Protein AF-A0A520AQL0-F1 (afdb_monomer_lite)

Secondary structure (DSSP, 8-state):
---EEEEEES-GGG----EETTEE--EEEETTEEEEEEPPPSS--GGGG--EEEEEETTEEEEEE---GGG--GGGSSS---HHHHHHHHHHHHHHHHHHHHTTHHHHHHHHT--EEEEE---SS-GGG----S-EEEEEEE-TT-TT-EEEEEEEPTTS-EEEEEEEETTS-PPPEEEETT-EEEEE-TTS-EEEEEEE-TTS-EEEEETTSPPEEEEESSTTGGGG-EEEE-TTS--EEEEEEEETTTTEEEEE-SS-EEEEEB-TTT--B-S--SPPPPPPP------

Sequence (291 aa):
MRSLELGFAGSVATIRRVILEGGDLPFRYEGARIVVALPPVPADAITAGEVATHIVEPGMVLRFEHADPARRAGDYAGGRFPAVERAAADVLEFAQREAVRELGLGEHVARAGLGTIQIMGFDTNAPHDHRDSPPHIHMHLRWPGNTGTQIGHYYIGPDGLLTHNVVGVKGLDAPQRRFERGQAFTTIGADGQGVYTHRITAEGWLDLGRSDGPPCHIRPAGAGGFASGAIVACPGQAPRRITVDDDLAHGVLTVDTDAIRETFHYDPDTGRLTSPSDVPRPGPSVFTGDG

pLDDT: mean 91.36, std 10.11, range [47.09, 98.81]

Structure (mmCIF, N/CA/C/O backbone):
data_AF-A0A520AQL0-F1
#
_entry.id   AF-A0A520AQL0-F1
#
loop_
_atom_site.group_PDB
_atom_site.id
_atom_site.type_symbol
_atom_site.label_atom_id
_atom_site.label_alt_id
_atom_site.label_comp_id
_atom_site.label_asym_id
_atom_site.label_entity_id
_atom_site.label_seq_id
_atom_site.pdbx_PDB_ins_code
_atom_site.Cartn_x
_atom_site.Cartn_y
_atom_site.Cartn_z
_atom_site.occupancy
_atom_site.B_iso_or_equiv
_atom_site.auth_seq_id
_atom_site.auth_comp_id
_atom_site.auth_asym_id
_atom_site.auth_atom_id
_atom_site.pdbx_PDB_model_num
ATOM 1 N N . MET A 1 1 ? -1.668 -1.800 -40.658 1.00 57.28 1 MET A N 1
ATOM 2 C CA . MET A 1 1 ? -1.388 -1.515 -39.232 1.00 57.28 1 MET A CA 1
ATOM 3 C C . MET A 1 1 ? 0.081 -1.120 -39.142 1.00 57.28 1 MET A C 1
ATOM 5 O O . MET A 1 1 ? 0.874 -1.784 -39.795 1.00 57.28 1 MET A O 1
ATOM 9 N N . ARG A 1 2 ? 0.444 -0.012 -38.482 1.00 65.75 2 ARG A N 1
ATOM 10 C CA . ARG A 1 2 ? 1.855 0.401 -38.343 1.00 65.75 2 ARG A CA 1
ATOM 11 C C . ARG A 1 2 ? 2.435 -0.291 -37.107 1.00 65.75 2 ARG A C 1
ATOM 13 O O . ARG A 1 2 ? 1.838 -0.165 -36.047 1.00 65.75 2 ARG A O 1
ATOM 20 N N . SER A 1 3 ? 3.544 -1.009 -37.244 1.00 69.12 3 SER A N 1
ATOM 21 C CA . SER A 1 3 ? 4.344 -1.513 -36.122 1.00 69.12 3 SER A CA 1
ATOM 22 C C . SER A 1 3 ? 5.653 -0.733 -36.079 1.00 69.12 3 SER A C 1
ATOM 24 O O . SER A 1 3 ? 6.265 -0.505 -37.124 1.00 69.12 3 SER A O 1
ATOM 26 N N . LEU A 1 4 ? 6.060 -0.296 -34.890 1.00 84.00 4 LEU A N 1
ATOM 27 C CA . LEU A 1 4 ? 7.360 0.329 -34.675 1.00 84.00 4 LEU A CA 1
ATOM 28 C C . LEU A 1 4 ? 8.328 -0.762 -34.216 1.00 84.00 4 LEU A C 1
ATOM 30 O O . LEU A 1 4 ? 8.065 -1.426 -33.218 1.00 84.00 4 LEU A O 1
ATOM 34 N N . GLU A 1 5 ? 9.431 -0.957 -34.932 1.00 90.00 5 GLU A N 1
ATOM 35 C CA . GLU A 1 5 ? 10.522 -1.806 -34.452 1.00 90.00 5 GLU A CA 1
ATOM 36 C C . GLU A 1 5 ? 11.573 -0.932 -33.772 1.00 90.00 5 GLU A C 1
ATOM 38 O O . GLU A 1 5 ? 12.104 -0.002 -34.383 1.00 90.00 5 GLU A O 1
ATOM 43 N N . LEU A 1 6 ? 11.872 -1.228 -32.507 1.00 89.19 6 LEU A N 1
ATOM 44 C CA . LEU A 1 6 ? 12.940 -0.564 -31.767 1.00 89.19 6 LEU A CA 1
ATOM 45 C C . LEU A 1 6 ? 14.101 -1.522 -31.539 1.00 89.19 6 LEU A C 1
ATOM 47 O O . LEU A 1 6 ? 13.918 -2.634 -31.045 1.00 89.19 6 LEU A O 1
ATOM 51 N N . GLY A 1 7 ? 15.302 -1.065 -31.891 1.00 90.38 7 GLY A N 1
ATOM 52 C CA . GLY A 1 7 ? 16.549 -1.770 -31.630 1.00 90.38 7 GLY A CA 1
ATOM 53 C C . GLY A 1 7 ? 17.213 -1.258 -30.356 1.00 90.38 7 GLY A C 1
ATOM 54 O O . GLY A 1 7 ? 17.527 -0.073 -30.264 1.00 90.38 7 GLY A O 1
ATOM 55 N N . PHE A 1 8 ? 17.496 -2.151 -29.412 1.00 88.62 8 PHE A N 1
ATOM 56 C CA . PHE A 1 8 ? 18.211 -1.840 -28.174 1.00 88.62 8 PHE A CA 1
ATOM 57 C C . PHE A 1 8 ? 19.565 -2.552 -28.173 1.00 88.62 8 PHE A C 1
ATOM 59 O O . PHE A 1 8 ? 19.646 -3.752 -28.436 1.00 88.62 8 PHE A O 1
ATOM 66 N N . ALA A 1 9 ? 20.636 -1.811 -27.896 1.00 86.12 9 ALA A N 1
ATOM 67 C CA . ALA A 1 9 ? 21.988 -2.347 -27.743 1.00 86.12 9 ALA A CA 1
ATOM 68 C C . ALA A 1 9 ? 22.336 -2.518 -26.255 1.00 86.12 9 ALA A C 1
ATOM 70 O O . ALA A 1 9 ? 21.819 -1.783 -25.417 1.00 86.12 9 ALA A O 1
ATOM 71 N N . GLY A 1 10 ? 23.227 -3.456 -25.926 1.00 78.38 10 GLY A N 1
ATOM 72 C CA . GLY A 1 10 ? 23.696 -3.668 -24.551 1.00 78.38 10 GLY A CA 1
ATOM 73 C C . GLY A 1 10 ? 24.006 -5.131 -24.250 1.00 78.38 10 GLY A C 1
ATOM 74 O O . GLY A 1 10 ? 24.338 -5.897 -25.156 1.00 78.38 10 GLY A O 1
ATOM 75 N N . SER A 1 11 ? 23.865 -5.530 -22.983 1.00 77.88 11 SER A N 1
ATOM 76 C CA . SER A 1 11 ? 24.011 -6.920 -22.519 1.00 77.88 11 SER A CA 1
ATOM 77 C C . SER A 1 11 ? 22.825 -7.784 -22.958 1.00 77.88 11 SER A C 1
ATOM 79 O O . SER A 1 11 ? 22.100 -8.344 -22.148 1.00 77.88 11 SER A O 1
ATOM 81 N N . VAL A 1 12 ? 22.594 -7.892 -24.265 1.00 77.50 12 VAL A N 1
ATOM 82 C CA . VAL A 1 12 ? 21.420 -8.571 -24.835 1.00 77.50 12 VAL A CA 1
ATOM 83 C C . VAL A 1 12 ? 21.292 -10.025 -24.373 1.00 77.50 12 VAL A C 1
ATOM 85 O O . VAL A 1 12 ? 20.183 -10.506 -24.165 1.00 77.50 12 VAL A O 1
ATOM 88 N N . ALA A 1 13 ? 22.418 -10.694 -24.109 1.00 75.56 13 ALA A N 1
ATOM 89 C CA . ALA A 1 13 ? 22.460 -12.063 -23.596 1.00 75.56 13 ALA A CA 1
ATOM 90 C C . ALA A 1 13 ? 21.847 -12.229 -22.190 1.00 75.56 13 ALA A C 1
ATOM 92 O O . ALA A 1 13 ? 21.567 -13.354 -21.790 1.00 75.56 13 ALA A O 1
ATOM 93 N N . THR A 1 14 ? 21.636 -11.140 -21.442 1.00 82.81 14 THR A N 1
ATOM 94 C CA . THR A 1 14 ? 21.028 -11.167 -20.101 1.00 82.81 14 THR A CA 1
ATOM 95 C C . THR A 1 14 ? 19.562 -10.729 -20.101 1.00 82.81 14 THR A C 1
ATOM 97 O O . THR A 1 14 ? 18.940 -10.697 -19.042 1.00 82.81 14 THR A O 1
ATOM 100 N N . ILE A 1 15 ? 18.994 -10.372 -21.259 1.00 86.94 15 ILE A N 1
ATOM 101 C CA . ILE A 1 15 ? 17.585 -9.982 -21.364 1.00 86.94 15 ILE A CA 1
ATOM 102 C C . ILE A 1 15 ? 16.713 -11.233 -21.407 1.00 86.94 15 ILE A C 1
ATOM 104 O O . ILE A 1 15 ? 16.768 -12.000 -22.366 1.00 86.94 15 ILE A O 1
ATOM 108 N N . ARG A 1 16 ? 15.891 -11.415 -20.369 1.00 88.25 16 ARG A N 1
ATOM 109 C CA . ARG A 1 16 ? 14.934 -12.525 -20.262 1.00 88.25 16 ARG A CA 1
ATOM 110 C C . ARG A 1 16 ? 13.571 -12.186 -20.869 1.00 88.25 16 ARG A C 1
ATOM 112 O O . ARG A 1 16 ? 12.950 -13.051 -21.477 1.00 88.25 16 ARG A O 1
ATOM 119 N N . ARG A 1 17 ? 13.098 -10.952 -20.671 1.00 90.44 17 ARG A N 1
ATOM 120 C CA . ARG A 1 17 ? 11.757 -10.481 -21.050 1.00 90.44 17 ARG A CA 1
ATOM 121 C C . ARG A 1 17 ? 11.802 -9.011 -21.447 1.00 90.44 17 ARG A C 1
ATOM 123 O O . ARG A 1 17 ? 12.663 -8.268 -20.978 1.00 90.44 17 ARG A O 1
ATOM 130 N N . VAL A 1 18 ? 10.851 -8.609 -22.283 1.00 90.00 18 VAL A N 1
ATOM 131 C CA . VAL A 1 18 ? 10.539 -7.209 -22.574 1.00 90.00 18 VAL A CA 1
ATOM 132 C C . VAL A 1 18 ? 9.067 -7.028 -22.256 1.00 90.00 18 VAL A C 1
ATOM 134 O O . VAL A 1 18 ? 8.237 -7.769 -22.773 1.00 90.00 18 VAL A O 1
ATOM 137 N N . ILE A 1 19 ? 8.760 -6.073 -21.387 1.00 88.19 19 ILE A N 1
ATOM 138 C CA . ILE A 1 19 ? 7.414 -5.863 -20.860 1.00 88.19 19 ILE A CA 1
ATOM 139 C C . ILE A 1 19 ? 6.987 -4.444 -21.205 1.00 88.19 19 ILE A C 1
ATOM 141 O O . ILE A 1 19 ? 7.783 -3.507 -21.120 1.00 88.19 19 ILE A O 1
ATOM 145 N N . LEU A 1 20 ? 5.733 -4.305 -21.613 1.00 85.75 20 LEU A N 1
ATOM 146 C CA . LEU A 1 20 ? 5.072 -3.027 -21.810 1.00 85.75 20 LEU A CA 1
ATOM 147 C C . LEU A 1 20 ? 3.778 -3.038 -21.005 1.00 85.75 20 LEU A C 1
ATOM 149 O O . LEU A 1 20 ? 2.924 -3.901 -21.212 1.00 85.75 20 LEU A O 1
ATOM 153 N N . GLU A 1 21 ? 3.662 -2.085 -20.083 1.00 79.88 21 GLU A N 1
ATOM 154 C CA . GLU A 1 21 ? 2.614 -2.069 -19.060 1.00 79.88 21 GLU A CA 1
ATOM 155 C C . GLU A 1 21 ? 2.631 -3.386 -18.262 1.00 79.88 21 GLU A C 1
ATOM 157 O O . GLU A 1 21 ? 3.589 -3.645 -17.543 1.00 79.88 21 GLU A O 1
ATOM 162 N N . GLY A 1 22 ? 1.631 -4.254 -18.432 1.00 76.81 22 GLY A N 1
ATOM 163 C CA . GLY A 1 22 ? 1.579 -5.581 -17.805 1.00 76.81 22 GLY A CA 1
ATOM 164 C C . GLY A 1 22 ? 1.785 -6.755 -18.768 1.00 76.81 22 GLY A C 1
ATOM 165 O O . GLY A 1 22 ? 1.509 -7.894 -18.392 1.00 76.81 22 GLY A O 1
ATOM 166 N N . GLY A 1 23 ? 2.178 -6.501 -20.022 1.00 83.06 23 GLY A N 1
ATOM 167 C CA . GLY A 1 23 ? 2.207 -7.506 -21.089 1.00 83.06 23 GLY A CA 1
ATOM 168 C C . GLY A 1 23 ? 3.601 -7.802 -21.636 1.00 83.06 23 GLY A C 1
ATOM 169 O O . GLY A 1 23 ? 4.387 -6.891 -21.892 1.00 83.06 23 GLY A O 1
ATOM 170 N N . ASP A 1 24 ? 3.880 -9.083 -21.882 1.00 89.69 24 ASP A N 1
ATOM 171 C CA . ASP A 1 24 ? 5.079 -9.510 -22.602 1.00 89.69 24 ASP A CA 1
ATOM 172 C C . ASP A 1 24 ? 5.036 -9.065 -24.065 1.00 89.69 24 ASP A C 1
ATOM 174 O O . ASP A 1 24 ? 4.052 -9.277 -24.781 1.00 89.69 24 ASP A O 1
ATOM 178 N N . LEU A 1 25 ? 6.152 -8.508 -24.527 1.00 89.88 25 LEU A N 1
ATOM 179 C CA . LEU A 1 25 ? 6.383 -8.208 -25.928 1.00 89.88 25 LEU A CA 1
ATOM 180 C C . LEU A 1 25 ? 7.342 -9.223 -26.549 1.00 89.88 25 LEU A C 1
ATOM 182 O O . LEU A 1 25 ? 8.400 -9.512 -25.979 1.00 89.88 25 LEU A O 1
ATOM 186 N N . PRO A 1 26 ? 7.034 -9.728 -27.756 1.00 89.88 26 PRO A N 1
ATOM 187 C CA . PRO A 1 26 ? 7.988 -10.533 -28.491 1.00 89.88 26 PRO A CA 1
ATOM 188 C C . PRO A 1 26 ? 9.188 -9.671 -28.896 1.00 89.88 26 PRO A C 1
ATOM 190 O O . PRO A 1 26 ? 9.050 -8.536 -29.362 1.00 89.88 26 PRO A O 1
ATOM 193 N N . PHE A 1 27 ? 10.376 -10.248 -28.772 1.00 92.12 27 PHE A N 1
ATOM 194 C CA . PHE A 1 27 ? 11.614 -9.645 -29.241 1.00 92.12 27 PHE A CA 1
ATOM 195 C C . PHE A 1 27 ? 12.507 -10.698 -29.891 1.00 92.12 27 PHE A C 1
ATOM 197 O O . PHE A 1 27 ? 12.362 -11.901 -29.669 1.00 92.12 27 PHE A O 1
ATOM 204 N N . ARG A 1 28 ? 13.428 -10.236 -30.734 1.00 91.56 28 ARG A N 1
ATOM 205 C CA . ARG A 1 28 ? 14.371 -11.081 -31.473 1.00 91.56 28 ARG A CA 1
ATOM 206 C C . ARG A 1 28 ? 15.782 -10.531 -31.359 1.00 91.56 28 ARG A C 1
ATOM 208 O O . ARG A 1 28 ? 15.966 -9.325 -31.231 1.00 91.56 28 ARG A O 1
ATOM 215 N N . TYR A 1 29 ? 16.773 -11.407 -31.441 1.00 90.94 29 TYR A N 1
ATOM 216 C CA . TYR A 1 29 ? 18.175 -11.005 -31.437 1.00 90.94 29 TYR A CA 1
ATOM 217 C C . TYR A 1 29 ? 18.658 -10.693 -32.857 1.00 90.94 29 TYR A C 1
ATOM 219 O O . TYR A 1 29 ? 18.448 -11.477 -33.780 1.00 90.94 29 TYR A O 1
ATOM 227 N N . GLU A 1 30 ? 19.348 -9.566 -33.017 1.00 90.69 30 GLU A N 1
ATOM 228 C CA . GLU A 1 30 ? 20.094 -9.193 -34.221 1.00 90.69 30 GLU A CA 1
ATOM 229 C C . GLU A 1 30 ? 21.533 -8.842 -33.832 1.00 90.69 30 GLU A C 1
ATOM 231 O O . GLU A 1 30 ? 21.848 -7.710 -33.452 1.00 90.69 30 GLU A O 1
ATOM 236 N N . GLY A 1 31 ? 22.428 -9.831 -33.887 1.00 87.00 31 GLY A N 1
ATOM 237 C CA . GLY A 1 31 ? 23.807 -9.663 -33.428 1.00 87.00 31 GLY A CA 1
ATOM 238 C C . GLY A 1 31 ? 23.859 -9.257 -31.950 1.00 87.00 31 GLY A C 1
ATOM 239 O O . GLY A 1 31 ? 23.411 -10.003 -31.086 1.00 87.00 31 GLY A O 1
ATOM 240 N N . ALA A 1 32 ? 24.394 -8.066 -31.663 1.00 87.88 32 ALA A N 1
ATOM 241 C CA . ALA A 1 32 ? 24.506 -7.507 -30.309 1.00 87.88 32 ALA A CA 1
ATOM 242 C C . ALA A 1 32 ? 23.310 -6.618 -29.900 1.00 87.88 32 ALA A C 1
ATOM 244 O O . ALA A 1 32 ? 23.433 -5.783 -29.000 1.00 87.88 32 ALA A O 1
ATOM 245 N N . ARG A 1 33 ? 22.172 -6.739 -30.594 1.00 91.69 33 ARG A N 1
ATOM 246 C CA . ARG A 1 33 ? 20.953 -5.961 -30.338 1.00 91.69 33 ARG A CA 1
ATOM 247 C C . ARG A 1 33 ? 19.754 -6.876 -30.125 1.00 91.69 33 ARG A C 1
ATOM 249 O O . ARG A 1 33 ? 19.697 -7.964 -30.693 1.00 91.69 33 ARG A O 1
ATOM 256 N N . ILE A 1 34 ? 18.790 -6.409 -29.339 1.00 93.00 34 ILE A N 1
ATOM 257 C CA . ILE A 1 34 ? 17.421 -6.927 -29.387 1.00 93.00 34 ILE A CA 1
ATOM 258 C C . ILE A 1 34 ? 16.576 -5.992 -30.242 1.00 93.00 34 ILE A C 1
ATOM 260 O O . ILE A 1 34 ? 16.741 -4.774 -30.183 1.00 93.00 34 ILE A O 1
ATOM 264 N N . VAL A 1 35 ? 15.676 -6.562 -31.029 1.00 93.06 35 VAL A N 1
ATOM 265 C CA . VAL A 1 35 ? 14.653 -5.834 -31.774 1.00 93.06 35 VAL A CA 1
ATOM 266 C C . VAL A 1 35 ? 13.302 -6.200 -31.188 1.00 93.06 35 VAL A C 1
ATOM 268 O O . VAL A 1 35 ? 12.952 -7.380 -31.127 1.00 93.06 35 VAL A O 1
ATOM 271 N N . VAL A 1 36 ? 12.565 -5.188 -30.746 1.00 92.62 36 VAL A N 1
ATOM 272 C CA . VAL A 1 36 ? 11.241 -5.322 -30.134 1.00 92.62 36 VAL A CA 1
ATOM 273 C C . VAL A 1 36 ? 10.212 -4.750 -31.094 1.00 92.62 36 VAL A C 1
ATOM 275 O O . VAL A 1 36 ? 10.350 -3.610 -31.545 1.00 92.62 36 VAL A O 1
ATOM 278 N N . ALA A 1 37 ? 9.174 -5.528 -31.390 1.00 89.81 37 ALA A N 1
ATOM 279 C CA . ALA A 1 37 ? 8.021 -5.037 -32.128 1.00 89.81 37 ALA A CA 1
ATOM 280 C C . ALA A 1 37 ? 7.045 -4.388 -31.141 1.00 89.81 37 ALA A C 1
ATOM 282 O O . ALA A 1 37 ? 6.374 -5.082 -30.377 1.00 89.81 37 ALA A O 1
ATOM 283 N N . LEU A 1 38 ? 6.970 -3.057 -31.149 1.00 86.88 38 LEU A N 1
ATOM 284 C CA . LEU A 1 38 ? 6.044 -2.323 -30.296 1.00 86.88 38 LEU A CA 1
ATOM 285 C C . LEU A 1 38 ? 4.676 -2.175 -30.970 1.00 86.88 38 LEU A C 1
ATOM 287 O O . LEU A 1 38 ? 4.601 -1.696 -32.115 1.00 86.88 38 LEU A O 1
ATOM 291 N N . PRO A 1 39 ? 3.581 -2.532 -30.273 1.00 84.31 39 PRO A N 1
ATOM 292 C CA . PRO A 1 39 ? 2.253 -2.144 -30.711 1.00 84.31 39 PRO A CA 1
ATOM 293 C C . PRO A 1 39 ? 2.109 -0.613 -30.629 1.00 84.31 39 PRO A C 1
ATOM 295 O O . PRO A 1 39 ? 2.773 0.027 -29.809 1.00 84.31 39 PRO A O 1
ATOM 298 N N . PRO A 1 40 ? 1.247 0.005 -31.456 1.00 83.44 40 PRO A N 1
ATOM 299 C CA . PRO A 1 40 ? 0.900 1.409 -31.285 1.00 83.44 40 PRO A CA 1
ATOM 300 C C . PRO A 1 40 ? 0.357 1.657 -29.877 1.00 83.44 40 PRO A C 1
ATOM 302 O O . PRO A 1 40 ? -0.670 1.089 -29.509 1.00 83.44 40 PRO A O 1
ATOM 305 N N . VAL A 1 41 ? 1.026 2.524 -29.119 1.00 79.44 41 VAL A N 1
ATOM 306 C CA . VAL A 1 41 ? 0.523 3.036 -27.843 1.00 79.44 41 VAL A CA 1
ATOM 307 C C . VAL A 1 41 ? -0.122 4.407 -28.072 1.00 79.44 41 VAL A C 1
ATOM 309 O O . VAL A 1 41 ? 0.432 5.223 -28.813 1.00 79.44 41 VAL A O 1
ATOM 312 N N . PRO A 1 42 ? -1.315 4.669 -27.511 1.00 76.31 42 PRO A N 1
ATOM 313 C CA . PRO A 1 42 ? -2.023 5.932 -27.726 1.00 76.31 42 PRO A CA 1
ATOM 314 C C . PRO A 1 42 ? -1.397 7.113 -26.962 1.00 76.31 42 PRO A C 1
ATOM 316 O O . PRO A 1 42 ? -1.679 8.262 -27.292 1.00 76.31 42 PRO A O 1
ATOM 319 N N . ALA A 1 43 ? -0.568 6.827 -25.957 1.00 77.88 43 ALA A N 1
ATOM 320 C CA . ALA A 1 43 ? 0.193 7.768 -25.142 1.00 77.88 43 ALA A CA 1
ATOM 321 C C . ALA A 1 43 ? 1.426 7.049 -24.561 1.00 77.88 43 ALA A C 1
ATOM 323 O O . ALA A 1 43 ? 1.584 5.843 -24.767 1.00 77.88 43 ALA A O 1
ATOM 324 N N . ASP A 1 44 ? 2.281 7.769 -23.833 1.00 72.31 44 ASP A N 1
ATOM 325 C CA . ASP A 1 44 ? 3.404 7.163 -23.113 1.00 72.31 44 ASP A CA 1
ATOM 326 C C . ASP A 1 44 ? 2.896 6.071 -22.155 1.00 72.31 44 ASP A C 1
ATOM 328 O O . ASP A 1 44 ? 1.992 6.303 -21.353 1.00 72.31 44 ASP A O 1
ATOM 332 N N . ALA A 1 45 ? 3.470 4.867 -22.247 1.00 66.25 45 ALA A N 1
ATOM 333 C CA . ALA A 1 45 ? 3.112 3.704 -21.429 1.00 66.25 45 ALA A CA 1
ATOM 334 C C . ALA A 1 45 ? 3.753 3.794 -20.033 1.00 66.25 45 ALA A C 1
ATOM 336 O O . ALA A 1 45 ? 4.623 3.010 -19.651 1.00 66.25 45 ALA A O 1
ATOM 337 N N . ILE A 1 46 ? 3.339 4.814 -19.290 1.00 65.06 46 ILE A N 1
ATOM 338 C CA . ILE A 1 46 ? 3.907 5.236 -18.006 1.00 65.06 46 ILE A CA 1
ATOM 339 C C . ILE A 1 46 ? 3.690 4.220 -16.862 1.00 65.06 46 ILE A C 1
ATOM 341 O O . ILE A 1 46 ? 4.396 4.270 -15.854 1.00 65.06 46 ILE A O 1
ATOM 345 N N . THR A 1 47 ? 2.804 3.234 -17.062 1.00 68.06 47 THR A N 1
ATOM 346 C CA . THR A 1 47 ? 2.522 2.106 -16.149 1.00 68.06 47 THR A CA 1
ATOM 347 C C . THR A 1 47 ? 3.574 0.994 -16.189 1.00 68.06 47 THR A C 1
ATOM 349 O O . THR A 1 47 ? 3.567 0.140 -15.313 1.00 68.06 47 THR A O 1
ATOM 352 N N . ALA A 1 48 ? 4.494 0.976 -17.164 1.00 66.94 48 ALA A N 1
ATOM 353 C CA . ALA A 1 48 ? 5.463 -0.118 -17.341 1.00 66.94 48 ALA A CA 1
ATOM 354 C C . ALA A 1 48 ? 6.444 -0.304 -16.162 1.00 66.94 48 ALA A C 1
ATOM 356 O O . ALA A 1 48 ? 7.172 -1.294 -16.115 1.00 66.94 48 ALA A O 1
ATOM 357 N N . GLY A 1 49 ? 6.486 0.654 -15.232 1.00 76.31 49 GLY A N 1
ATOM 358 C CA . GLY A 1 49 ? 7.228 0.542 -13.982 1.00 76.31 49 GLY A CA 1
ATOM 359 C C . GLY A 1 49 ? 6.422 -0.050 -12.827 1.00 76.31 49 GLY A C 1
ATOM 360 O O . GLY A 1 49 ? 7.036 -0.463 -11.858 1.00 76.31 49 GLY A O 1
ATOM 361 N N . GLU A 1 50 ? 5.091 -0.106 -12.888 1.00 83.81 50 GLU A N 1
ATOM 362 C CA . GLU A 1 50 ? 4.275 -0.594 -11.772 1.00 83.81 50 GLU A CA 1
ATOM 363 C C . GLU A 1 50 ? 4.465 -2.100 -11.556 1.00 83.81 50 GLU A C 1
ATOM 365 O O . GLU A 1 50 ? 4.303 -2.899 -12.477 1.00 83.81 50 GLU A O 1
ATOM 370 N N . VAL A 1 51 ? 4.772 -2.495 -10.319 1.00 90.19 51 VAL A N 1
ATOM 371 C CA . VAL A 1 51 ? 4.849 -3.905 -9.917 1.00 90.19 51 VAL A CA 1
ATOM 372 C C . VAL A 1 51 ? 3.976 -4.061 -8.683 1.00 90.19 51 VAL A C 1
ATOM 374 O O . VAL A 1 51 ? 4.440 -3.849 -7.562 1.00 90.19 51 VAL A O 1
ATOM 377 N N . ALA A 1 52 ? 2.698 -4.377 -8.898 1.00 92.69 52 ALA A N 1
ATOM 378 C CA . ALA A 1 52 ? 1.727 -4.464 -7.816 1.00 92.69 52 ALA A CA 1
ATOM 379 C C . ALA A 1 52 ? 0.716 -5.604 -7.994 1.00 92.69 52 ALA A C 1
ATOM 381 O O . ALA A 1 52 ? 0.096 -5.751 -9.053 1.00 92.69 52 ALA A O 1
ATOM 382 N N . THR A 1 53 ? 0.491 -6.355 -6.917 1.00 95.00 53 THR A N 1
ATOM 383 C CA . THR A 1 53 ? -0.553 -7.379 -6.829 1.00 95.00 53 THR A CA 1
ATOM 384 C C . THR A 1 53 ? -1.867 -6.752 -6.378 1.00 95.00 53 THR A C 1
ATOM 386 O O . THR A 1 53 ? -1.916 -6.037 -5.386 1.00 95.00 53 THR A O 1
ATOM 389 N N . HIS A 1 54 ? -2.965 -7.043 -7.079 1.00 94.69 54 HIS A N 1
ATOM 390 C CA . HIS A 1 54 ? -4.299 -6.573 -6.696 1.00 94.69 54 HIS A CA 1
ATOM 391 C C . HIS A 1 54 ? -5.109 -7.707 -6.060 1.00 94.69 54 HIS A C 1
ATOM 393 O O . HIS A 1 54 ? -5.408 -8.705 -6.716 1.00 94.69 54 HIS A O 1
ATOM 399 N N . ILE A 1 55 ? -5.500 -7.531 -4.799 1.00 95.38 55 ILE A N 1
ATOM 400 C CA . ILE A 1 55 ? -6.380 -8.435 -4.050 1.00 95.38 55 ILE A CA 1
ATOM 401 C C . ILE A 1 55 ? -7.736 -7.745 -3.911 1.00 95.38 55 ILE A C 1
ATOM 403 O O . ILE A 1 55 ? -7.847 -6.676 -3.309 1.00 95.38 55 ILE A O 1
ATOM 407 N N . VAL A 1 56 ? -8.768 -8.339 -4.508 1.00 94.12 56 VAL A N 1
ATOM 408 C CA . VAL A 1 56 ? -10.102 -7.736 -4.621 1.00 94.12 56 VAL A CA 1
ATOM 409 C C . VAL A 1 56 ? -11.080 -8.431 -3.683 1.00 94.12 56 VAL A C 1
ATOM 411 O O . VAL A 1 56 ? -11.196 -9.654 -3.681 1.00 94.12 56 VAL A O 1
ATOM 414 N N . GLU A 1 57 ? -11.824 -7.635 -2.925 1.00 93.38 57 GLU A N 1
ATOM 415 C CA . GLU A 1 57 ? -12.885 -8.071 -2.021 1.00 93.38 57 GLU A CA 1
ATOM 416 C C . GLU A 1 57 ? -14.142 -7.212 -2.216 1.00 93.38 57 GLU A C 1
ATOM 418 O O . GLU A 1 57 ? -14.086 -6.152 -2.849 1.00 93.38 57 GLU A O 1
ATOM 423 N N . PRO A 1 58 ? -15.310 -7.629 -1.694 1.00 91.88 58 PRO A N 1
ATOM 424 C CA . PRO A 1 58 ? -16.516 -6.813 -1.769 1.00 91.88 58 PRO A CA 1
ATOM 425 C C . PRO A 1 58 ? -16.277 -5.385 -1.251 1.00 91.88 58 PRO A C 1
ATOM 427 O O . PRO A 1 58 ? -16.035 -5.173 -0.066 1.00 91.88 58 PRO A O 1
ATOM 430 N N . GLY A 1 59 ? -16.335 -4.403 -2.157 1.00 95.38 59 GLY A N 1
ATOM 431 C CA . GLY A 1 59 ? -16.170 -2.978 -1.850 1.00 95.38 59 GLY A CA 1
ATOM 432 C C . GLY A 1 59 ? -14.768 -2.553 -1.411 1.00 95.38 59 GLY A C 1
ATOM 433 O O . GLY A 1 59 ? -14.617 -1.426 -0.936 1.00 95.38 59 GLY A O 1
ATOM 434 N N . MET A 1 60 ? -13.750 -3.404 -1.575 1.00 97.44 60 MET A N 1
ATOM 435 C CA . MET A 1 60 ? -12.366 -3.097 -1.215 1.00 97.44 60 MET A CA 1
ATOM 436 C C . MET A 1 60 ? -11.367 -3.689 -2.220 1.00 97.44 60 MET A C 1
ATOM 438 O O . MET A 1 60 ? -11.565 -4.779 -2.749 1.00 97.44 60 MET A O 1
ATOM 442 N N . VAL A 1 61 ? -10.293 -2.956 -2.497 1.00 97.56 61 VAL A N 1
ATOM 443 C CA . VAL A 1 61 ? -9.142 -3.426 -3.273 1.00 97.56 61 VAL A CA 1
ATOM 444 C C . VAL A 1 61 ? -7.879 -3.098 -2.489 1.00 97.56 61 VAL A C 1
ATOM 446 O O . VAL A 1 61 ? -7.651 -1.937 -2.152 1.00 97.56 61 VAL A O 1
ATOM 449 N N . LEU A 1 62 ? -7.057 -4.110 -2.235 1.00 98.06 62 LEU A N 1
ATOM 450 C CA . LEU A 1 62 ? -5.688 -3.941 -1.766 1.00 98.06 62 LEU A CA 1
ATOM 451 C C . LEU A 1 62 ? -4.769 -4.025 -2.993 1.00 98.06 62 LEU A C 1
ATOM 453 O O . LEU A 1 62 ? -4.746 -5.055 -3.669 1.00 98.06 62 LEU A O 1
ATOM 457 N N . ARG A 1 63 ? -4.070 -2.934 -3.319 1.00 96.00 63 ARG A N 1
ATOM 458 C CA . ARG A 1 63 ? -3.000 -2.894 -4.329 1.00 96.00 63 ARG A CA 1
ATOM 459 C C . ARG A 1 63 ? -1.679 -2.969 -3.572 1.00 96.00 63 ARG A C 1
ATOM 461 O O . ARG A 1 63 ? -1.266 -1.973 -3.011 1.00 96.00 63 ARG A O 1
ATOM 468 N N . PHE A 1 64 ? -1.075 -4.148 -3.542 1.00 97.12 64 PHE A N 1
ATOM 469 C CA . PHE A 1 64 ? 0.177 -4.418 -2.847 1.00 97.12 64 PHE A CA 1
ATOM 470 C C . PHE A 1 64 ? 1.345 -4.131 -3.786 1.00 97.12 64 PHE A C 1
ATOM 472 O O . PHE A 1 64 ? 1.575 -4.892 -4.728 1.00 97.12 64 PHE A O 1
ATOM 479 N N . GLU A 1 65 ? 2.069 -3.039 -3.583 1.00 94.88 65 GLU A N 1
ATOM 480 C CA . GLU A 1 65 ? 3.281 -2.718 -4.344 1.00 94.88 65 GLU A CA 1
ATOM 481 C C . GLU A 1 65 ? 4.422 -3.654 -3.917 1.00 94.88 65 GLU A C 1
ATOM 483 O O . GLU A 1 65 ? 4.567 -3.915 -2.742 1.00 94.88 65 GLU A O 1
ATOM 488 N N . HIS A 1 66 ? 5.271 -4.157 -4.810 1.00 92.44 66 HIS A N 1
ATOM 489 C CA . HIS A 1 66 ? 6.326 -5.122 -4.434 1.00 92.44 66 HIS A CA 1
ATOM 490 C C . HIS A 1 66 ? 7.701 -4.481 -4.144 1.00 92.44 66 HIS A C 1
ATOM 492 O O . HIS A 1 66 ? 8.613 -5.142 -3.665 1.00 92.44 66 HIS A O 1
ATOM 498 N N . ALA A 1 67 ? 7.879 -3.184 -4.429 1.00 88.88 67 ALA A N 1
ATOM 499 C CA . ALA A 1 67 ? 9.074 -2.386 -4.101 1.00 88.88 67 ALA A CA 1
ATOM 500 C C . ALA A 1 67 ? 10.437 -3.115 -4.216 1.00 88.88 67 ALA A C 1
ATOM 502 O O . ALA A 1 67 ? 11.247 -3.121 -3.288 1.00 88.88 67 ALA A O 1
ATOM 503 N N . ASP A 1 68 ? 10.715 -3.708 -5.378 1.00 91.00 68 ASP A N 1
ATOM 504 C CA . ASP A 1 68 ? 11.976 -4.405 -5.652 1.00 91.00 68 ASP A CA 1
ATOM 505 C C . ASP A 1 68 ? 13.184 -3.440 -5.549 1.00 91.00 68 ASP A C 1
ATOM 507 O O . ASP A 1 68 ? 13.274 -2.478 -6.330 1.00 91.00 68 ASP A O 1
ATOM 511 N N . PRO A 1 69 ? 14.159 -3.681 -4.644 1.00 91.75 69 PRO A N 1
ATOM 512 C CA . PRO A 1 69 ? 15.350 -2.841 -4.510 1.00 91.75 69 PRO A CA 1
ATOM 513 C C . PRO A 1 69 ? 16.167 -2.703 -5.802 1.00 91.75 69 PRO A C 1
ATOM 515 O O . PRO A 1 69 ? 16.843 -1.687 -5.989 1.00 91.75 69 PRO A O 1
ATOM 518 N N . ALA A 1 70 ? 16.109 -3.693 -6.701 1.00 90.31 70 ALA A N 1
ATOM 519 C CA . ALA A 1 70 ? 16.782 -3.652 -7.997 1.00 90.31 70 ALA A CA 1
ATOM 520 C C . ALA A 1 70 ? 16.108 -2.690 -8.992 1.00 90.31 70 ALA A C 1
ATOM 522 O O . ALA A 1 70 ? 16.746 -2.268 -9.957 1.00 90.31 70 ALA A O 1
ATOM 523 N N . ARG A 1 71 ? 14.846 -2.312 -8.748 1.00 89.25 71 ARG A N 1
ATOM 524 C CA . ARG A 1 71 ? 14.034 -1.424 -9.602 1.00 89.25 71 ARG A CA 1
ATOM 525 C C . ARG A 1 71 ? 13.921 0.002 -9.066 1.00 89.25 71 ARG A C 1
ATOM 527 O O . ARG A 1 71 ? 13.168 0.800 -9.616 1.00 89.25 71 ARG A O 1
ATOM 534 N N . ARG A 1 72 ? 14.642 0.333 -7.991 1.00 91.81 72 ARG A N 1
ATOM 535 C CA . ARG A 1 72 ? 14.548 1.643 -7.334 1.00 91.81 72 ARG A CA 1
ATOM 536 C C . ARG A 1 72 ? 14.812 2.804 -8.304 1.00 91.81 72 ARG A C 1
ATOM 538 O O . ARG A 1 72 ? 15.767 2.774 -9.082 1.00 91.81 72 ARG A O 1
ATOM 545 N N . ALA A 1 73 ? 13.998 3.849 -8.214 1.00 91.06 73 ALA A N 1
ATOM 546 C CA . ALA A 1 73 ? 14.104 5.050 -9.040 1.00 91.06 73 ALA A CA 1
ATOM 547 C C . ALA A 1 73 ? 13.610 6.290 -8.276 1.00 91.06 73 ALA A C 1
ATOM 549 O O . ALA A 1 73 ? 13.292 6.212 -7.089 1.00 91.06 73 ALA A O 1
ATOM 550 N N . GLY A 1 74 ? 13.593 7.452 -8.939 1.00 90.38 74 GLY A N 1
ATOM 551 C CA . GLY A 1 74 ? 13.188 8.721 -8.322 1.00 90.38 74 GLY A CA 1
ATOM 552 C C . GLY A 1 74 ? 13.974 9.030 -7.044 1.00 90.38 74 GLY A C 1
ATOM 553 O O . GLY A 1 74 ? 15.194 8.855 -6.995 1.00 90.38 74 GLY A O 1
ATOM 554 N N . ASP A 1 75 ? 13.268 9.441 -5.991 1.00 92.81 75 ASP A N 1
ATOM 555 C CA . ASP A 1 75 ? 13.857 9.772 -4.684 1.00 92.81 75 ASP A CA 1
ATOM 556 C C . ASP A 1 75 ? 14.557 8.574 -4.006 1.00 92.81 75 ASP A C 1
ATOM 558 O O . ASP A 1 75 ? 15.427 8.762 -3.154 1.00 92.81 75 ASP A O 1
ATOM 562 N N . TYR A 1 76 ? 14.233 7.342 -4.415 1.00 93.44 76 TYR A N 1
ATOM 563 C CA . TYR A 1 76 ? 14.824 6.104 -3.897 1.00 93.44 76 TYR A CA 1
ATOM 564 C C . TYR A 1 76 ? 15.970 5.559 -4.766 1.00 93.44 76 TYR A C 1
ATOM 566 O O . TYR A 1 76 ? 16.552 4.522 -4.439 1.00 93.44 76 TYR A O 1
ATOM 574 N N . ALA A 1 77 ? 16.344 6.240 -5.859 1.00 93.56 77 ALA A N 1
ATOM 575 C CA . ALA A 1 77 ? 17.400 5.790 -6.774 1.00 93.56 77 ALA A CA 1
ATOM 576 C C . ALA A 1 77 ? 18.781 5.631 -6.099 1.00 93.56 77 ALA A C 1
ATOM 578 O O . ALA A 1 77 ? 19.629 4.855 -6.554 1.00 93.56 77 ALA A O 1
ATOM 579 N N . GLY A 1 78 ? 19.018 6.361 -5.005 1.00 90.44 78 GLY A N 1
ATOM 580 C CA . GLY A 1 78 ? 20.254 6.351 -4.228 1.00 90.44 78 GLY A CA 1
ATOM 581 C C . GLY A 1 78 ? 20.002 6.327 -2.720 1.00 90.44 78 GLY A C 1
ATOM 582 O O . GLY A 1 78 ? 18.875 6.428 -2.254 1.00 90.44 78 GLY A O 1
ATOM 583 N N . GLY A 1 79 ? 21.078 6.199 -1.941 1.00 92.75 79 GLY A N 1
ATOM 584 C CA . GLY A 1 79 ? 21.000 6.201 -0.478 1.00 92.75 79 GLY A CA 1
ATOM 585 C C . GLY A 1 79 ? 20.448 4.905 0.127 1.00 92.75 79 GLY A C 1
ATOM 586 O O . GLY A 1 79 ? 20.559 3.824 -0.462 1.00 92.75 79 GLY A O 1
ATOM 587 N N . ARG A 1 80 ? 19.918 5.026 1.352 1.00 94.44 80 ARG A N 1
ATOM 588 C CA . ARG A 1 80 ? 19.347 3.919 2.130 1.00 94.44 80 ARG A CA 1
ATOM 589 C C . ARG A 1 80 ? 18.034 3.469 1.493 1.00 94.44 80 ARG A C 1
ATOM 591 O O . ARG A 1 80 ? 17.130 4.277 1.320 1.00 94.44 80 ARG A O 1
ATOM 598 N N . PHE A 1 81 ? 17.909 2.171 1.236 1.00 95.50 81 PHE A N 1
ATOM 599 C CA . PHE A 1 81 ? 16.623 1.577 0.885 1.00 95.50 81 PHE A CA 1
ATOM 600 C C . PHE A 1 81 ? 15.710 1.510 2.130 1.00 95.50 81 PHE A C 1
ATOM 602 O O . PHE A 1 81 ? 16.193 1.100 3.194 1.00 95.50 81 PHE A O 1
ATOM 609 N N . PRO A 1 82 ? 14.426 1.907 2.044 1.00 96.75 82 PRO A N 1
ATOM 610 C CA . PRO A 1 82 ? 13.519 2.001 3.190 1.00 96.75 82 PRO A CA 1
ATOM 611 C C . PRO A 1 82 ? 12.987 0.624 3.635 1.00 96.75 82 PRO A C 1
ATOM 613 O O . PRO A 1 82 ? 11.788 0.388 3.655 1.00 96.75 82 PRO A O 1
ATOM 616 N N . ALA A 1 83 ? 13.881 -0.314 3.966 1.00 96.62 83 ALA A N 1
ATOM 617 C CA . ALA A 1 83 ? 13.522 -1.708 4.244 1.00 96.62 83 ALA A CA 1
ATOM 618 C C . ALA A 1 83 ? 12.584 -1.871 5.454 1.00 96.62 83 ALA A C 1
ATOM 620 O O . ALA A 1 83 ? 11.667 -2.685 5.414 1.00 96.62 83 ALA A O 1
ATOM 621 N N . VAL A 1 84 ? 12.797 -1.093 6.523 1.00 97.94 84 VAL A N 1
ATOM 622 C CA . VAL A 1 84 ? 11.944 -1.140 7.725 1.00 97.94 84 VAL A CA 1
ATOM 623 C C . VAL A 1 84 ? 10.570 -0.566 7.414 1.00 97.94 84 VAL A C 1
ATOM 625 O O . VAL A 1 84 ? 9.557 -1.157 7.769 1.00 97.94 84 VAL A O 1
ATOM 628 N N . GLU A 1 85 ? 10.531 0.573 6.729 1.00 98.44 85 GLU A N 1
ATOM 629 C CA . GLU A 1 85 ? 9.282 1.216 6.346 1.00 98.44 85 GLU A CA 1
ATOM 630 C C . GLU A 1 85 ? 8.499 0.370 5.343 1.00 98.44 85 GLU A C 1
ATOM 632 O O . GLU A 1 85 ? 7.276 0.343 5.402 1.00 98.44 85 GLU A O 1
ATOM 637 N N . ARG A 1 86 ? 9.197 -0.372 4.477 1.00 97.56 86 ARG A N 1
ATOM 638 C CA . ARG A 1 86 ? 8.578 -1.304 3.540 1.00 97.56 86 ARG A CA 1
ATOM 639 C C . ARG A 1 86 ? 7.932 -2.488 4.248 1.00 97.56 86 ARG A C 1
ATOM 641 O O . ARG A 1 86 ? 6.734 -2.678 4.103 1.00 97.56 86 ARG A O 1
ATOM 648 N N . ALA A 1 87 ? 8.678 -3.186 5.101 1.00 98.12 87 ALA A N 1
ATOM 649 C CA . ALA A 1 87 ? 8.119 -4.276 5.900 1.00 98.12 87 ALA A CA 1
ATOM 650 C C . ALA A 1 87 ? 6.960 -3.803 6.803 1.00 98.12 87 ALA A C 1
ATOM 652 O O . ALA A 1 87 ? 6.007 -4.537 7.054 1.00 98.12 87 ALA A O 1
ATOM 653 N N . ALA A 1 88 ? 7.022 -2.561 7.297 1.00 98.75 88 ALA A N 1
ATOM 654 C CA . ALA A 1 88 ? 5.921 -1.946 8.031 1.00 98.75 88 ALA A CA 1
ATOM 655 C C . ALA A 1 88 ? 4.695 -1.672 7.144 1.00 98.75 88 ALA A C 1
ATOM 657 O O . ALA A 1 88 ? 3.579 -1.924 7.596 1.00 98.75 88 ALA A O 1
ATOM 658 N N . ALA A 1 89 ? 4.888 -1.174 5.917 1.00 98.62 89 ALA A N 1
ATOM 659 C CA . ALA A 1 89 ? 3.817 -0.961 4.945 1.00 98.62 89 ALA A CA 1
ATOM 660 C C . ALA A 1 89 ? 3.109 -2.278 4.607 1.00 98.62 89 ALA A C 1
ATOM 662 O O . ALA A 1 89 ? 1.899 -2.354 4.805 1.00 98.62 89 ALA A O 1
ATOM 663 N N . ASP A 1 90 ? 3.869 -3.328 4.268 1.00 98.44 90 ASP A N 1
ATOM 664 C CA . ASP A 1 90 ? 3.331 -4.652 3.930 1.00 98.44 90 ASP A CA 1
ATOM 665 C C . ASP A 1 90 ? 2.365 -5.148 5.014 1.00 98.44 90 ASP A C 1
A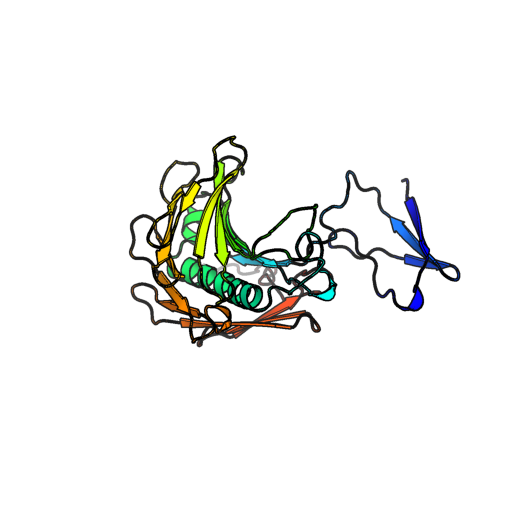TOM 667 O O . ASP A 1 90 ? 1.225 -5.539 4.761 1.00 98.44 90 ASP A O 1
ATOM 671 N N . VAL A 1 91 ? 2.807 -5.075 6.271 1.00 98.75 91 VAL A N 1
ATOM 672 C CA . VAL A 1 91 ? 2.014 -5.489 7.429 1.00 98.75 91 VAL A CA 1
ATOM 673 C C . VAL A 1 91 ? 0.804 -4.582 7.648 1.00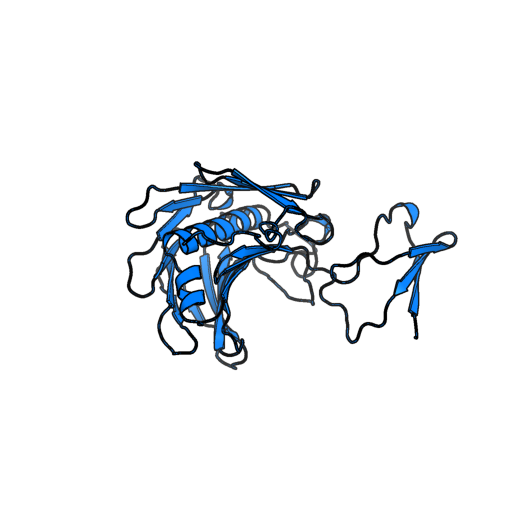 98.75 91 VAL A C 1
ATOM 675 O O . VAL A 1 91 ? -0.278 -5.075 7.978 1.00 98.75 91 VAL A O 1
ATOM 678 N N . LEU A 1 92 ? 0.965 -3.265 7.513 1.00 98.81 92 LEU A N 1
ATOM 679 C CA . LEU A 1 92 ? -0.114 -2.310 7.744 1.00 98.81 92 LEU A CA 1
ATOM 680 C C . LEU A 1 92 ? -1.228 -2.421 6.701 1.00 98.81 92 LEU A C 1
ATOM 682 O O . LEU A 1 92 ? -2.394 -2.327 7.081 1.00 98.81 92 LEU A O 1
ATOM 686 N N . GLU A 1 93 ? -0.898 -2.668 5.433 1.00 98.75 93 GLU A N 1
ATOM 687 C CA . GLU A 1 93 ? -1.883 -2.877 4.367 1.00 98.75 93 GLU A CA 1
ATOM 688 C C . GLU A 1 93 ? -2.801 -4.064 4.694 1.00 98.75 93 GLU A C 1
ATOM 690 O O . GLU A 1 93 ? -4.032 -3.945 4.691 1.00 98.75 93 GLU A O 1
ATOM 695 N N . PHE A 1 94 ? -2.214 -5.201 5.082 1.00 98.56 94 PHE A N 1
ATOM 696 C CA . PHE A 1 94 ? -2.987 -6.379 5.479 1.00 98.56 94 PHE A CA 1
ATOM 697 C C . PHE A 1 94 ? -3.704 -6.202 6.822 1.00 98.56 94 PHE A C 1
ATOM 699 O O . PHE A 1 94 ? -4.812 -6.714 6.994 1.00 98.56 94 PHE A O 1
ATOM 706 N N . ALA A 1 95 ? -3.145 -5.428 7.755 1.00 98.62 95 ALA A N 1
ATOM 707 C CA . ALA A 1 95 ? -3.823 -5.098 9.006 1.00 98.62 95 ALA A CA 1
ATOM 708 C C . ALA A 1 95 ? -5.034 -4.176 8.812 1.00 98.62 95 ALA A C 1
ATOM 710 O O . ALA A 1 95 ? -6.064 -4.372 9.462 1.00 98.62 95 ALA A O 1
ATOM 711 N N . GLN A 1 96 ? -4.953 -3.211 7.892 1.00 98.62 96 GLN A N 1
ATOM 712 C CA . GLN A 1 96 ? -6.098 -2.397 7.486 1.00 98.62 96 GLN A CA 1
ATOM 713 C C . GLN A 1 96 ? -7.154 -3.247 6.782 1.00 98.62 96 GLN A C 1
ATOM 715 O O . GLN A 1 96 ? -8.335 -3.113 7.097 1.00 98.62 96 GLN A O 1
ATOM 720 N N . ARG A 1 97 ? -6.749 -4.161 5.891 1.00 98.19 97 ARG A N 1
ATOM 721 C CA . ARG A 1 97 ? -7.662 -5.121 5.250 1.00 98.19 97 ARG A CA 1
ATOM 722 C C . ARG A 1 97 ? -8.404 -5.972 6.275 1.00 98.19 97 ARG A C 1
ATOM 724 O O . ARG A 1 97 ? -9.621 -6.108 6.172 1.00 98.19 97 ARG A O 1
ATOM 731 N N . GLU A 1 98 ? -7.710 -6.493 7.282 1.00 97.88 98 GLU A N 1
ATOM 732 C CA . GLU A 1 98 ? -8.348 -7.293 8.330 1.00 97.88 98 GLU A CA 1
ATOM 733 C C . GLU A 1 98 ? -9.336 -6.464 9.161 1.00 97.88 98 GLU A C 1
ATOM 735 O O . GLU A 1 98 ? -10.469 -6.884 9.380 1.00 97.88 98 GLU A O 1
ATOM 740 N N . ALA A 1 99 ? -8.975 -5.236 9.541 1.00 98.12 99 ALA A N 1
ATOM 741 C CA . ALA A 1 99 ? -9.909 -4.333 10.210 1.00 98.12 99 ALA A CA 1
ATOM 742 C C . ALA A 1 99 ? -11.120 -3.978 9.322 1.00 98.12 99 ALA A C 1
ATOM 744 O O . ALA A 1 99 ? -12.248 -3.932 9.810 1.00 98.12 99 ALA A O 1
ATOM 745 N N . VAL A 1 100 ? -10.928 -3.773 8.013 1.00 98.06 100 VAL A N 1
ATOM 746 C CA . VAL A 1 100 ? -12.021 -3.546 7.048 1.00 98.06 100 VAL A CA 1
ATOM 747 C C . VAL A 1 100 ? -12.985 -4.734 7.001 1.00 98.06 100 VAL A C 1
ATOM 749 O O . VAL A 1 100 ? -14.200 -4.510 6.964 1.00 98.06 100 VAL A O 1
ATOM 752 N N . ARG A 1 101 ? -12.464 -5.968 7.029 1.00 96.19 101 ARG A N 1
ATOM 753 C CA . ARG A 1 101 ? -13.258 -7.206 7.085 1.00 96.19 101 ARG A CA 1
ATOM 754 C C . ARG A 1 101 ? -14.056 -7.300 8.380 1.00 96.19 101 ARG A C 1
ATOM 756 O O . ARG A 1 101 ? -15.279 -7.398 8.330 1.00 96.19 101 ARG A O 1
ATOM 763 N N . GLU A 1 102 ? -13.384 -7.196 9.523 1.00 96.12 102 GLU A N 1
ATOM 764 C CA . GLU A 1 102 ? -14.001 -7.355 10.848 1.00 96.12 102 GLU A CA 1
ATOM 765 C C . GLU A 1 102 ? -15.042 -6.259 11.151 1.00 96.12 102 GLU A C 1
ATOM 767 O O . GLU A 1 102 ? -16.042 -6.504 11.826 1.00 96.12 102 GLU A O 1
ATOM 772 N N . LEU A 1 103 ? -14.863 -5.050 10.607 1.00 96.94 103 LEU A N 1
ATOM 773 C CA . LEU A 1 103 ? -15.832 -3.951 10.724 1.00 96.94 103 LEU A CA 1
ATOM 774 C C . LEU A 1 103 ? -16.956 -3.999 9.673 1.00 96.94 103 LEU A C 1
ATOM 776 O O . LEU A 1 103 ? -17.864 -3.162 9.719 1.00 96.94 103 LEU A O 1
ATOM 780 N N . GLY A 1 104 ? -16.892 -4.915 8.699 1.00 96.75 104 GLY A N 1
ATOM 781 C CA . GLY A 1 104 ? -17.848 -5.004 7.590 1.00 96.75 104 GLY A CA 1
ATOM 782 C C . GLY A 1 104 ? -17.870 -3.765 6.685 1.00 96.75 104 GLY A C 1
ATOM 783 O O . GLY A 1 104 ? -18.901 -3.452 6.081 1.00 96.75 104 GLY A O 1
ATOM 784 N N . LEU A 1 105 ? -16.759 -3.021 6.609 1.00 97.50 105 LEU A N 1
ATOM 785 C CA . LEU A 1 105 ? -16.686 -1.742 5.891 1.00 97.50 105 LEU A CA 1
ATOM 786 C C . LEU A 1 105 ? -16.792 -1.925 4.375 1.00 97.50 105 LEU A C 1
ATOM 788 O O . LEU A 1 105 ? -17.548 -1.196 3.732 1.00 97.50 105 LEU A O 1
ATOM 792 N N . GLY A 1 106 ? -16.082 -2.911 3.817 1.00 96.56 106 GLY A N 1
ATOM 793 C CA . GLY A 1 106 ? -16.116 -3.203 2.381 1.00 96.56 106 GLY A CA 1
ATOM 794 C C . GLY A 1 106 ? -17.528 -3.554 1.910 1.00 96.56 106 GLY A C 1
ATOM 795 O O . GLY A 1 106 ? -18.073 -2.911 1.012 1.00 96.56 106 GLY A O 1
ATOM 796 N N . GLU A 1 107 ? -18.189 -4.494 2.592 1.00 96.31 107 GLU A N 1
ATOM 797 C CA . GLU A 1 107 ? -19.564 -4.862 2.255 1.00 96.31 107 GLU A CA 1
ATOM 798 C C . GLU A 1 107 ? -20.546 -3.694 2.395 1.00 96.31 107 GLU A C 1
ATOM 800 O O . GLU A 1 107 ? -21.466 -3.554 1.589 1.00 96.31 107 GLU A O 1
ATOM 805 N N . HIS A 1 108 ? -20.382 -2.860 3.427 1.00 96.12 108 HIS A N 1
ATOM 806 C CA . HIS A 1 108 ? -21.215 -1.678 3.617 1.00 96.12 108 HIS A CA 1
ATOM 807 C C . HIS A 1 108 ? -21.080 -0.710 2.438 1.00 96.12 108 HIS A C 1
ATOM 809 O O . HIS A 1 108 ? -22.095 -0.326 1.855 1.00 96.12 108 HIS A O 1
ATOM 815 N N . VAL A 1 109 ? -19.844 -0.376 2.057 1.00 96.19 109 VAL A N 1
ATOM 816 C CA . VAL A 1 109 ? -19.541 0.508 0.924 1.00 96.19 109 VAL A CA 1
ATOM 817 C C . VAL A 1 109 ? -20.084 -0.064 -0.386 1.00 96.19 109 VAL A C 1
ATOM 819 O O . VAL A 1 109 ? -20.715 0.670 -1.148 1.00 96.19 109 VAL A O 1
ATOM 822 N N . ALA A 1 110 ? -19.916 -1.371 -0.619 1.00 95.50 110 ALA A N 1
ATOM 823 C CA . ALA A 1 110 ? -20.435 -2.050 -1.804 1.00 95.50 110 ALA A CA 1
ATOM 824 C C . ALA A 1 110 ? -21.967 -2.005 -1.873 1.00 95.50 110 ALA A C 1
ATOM 826 O O . ALA A 1 110 ? -22.528 -1.594 -2.887 1.00 95.50 110 ALA A O 1
ATOM 827 N N . ARG A 1 111 ? -22.658 -2.388 -0.789 1.00 95.69 111 ARG A N 1
ATOM 828 C CA . ARG A 1 111 ? -24.131 -2.402 -0.740 1.00 95.69 111 ARG A CA 1
ATOM 829 C C . ARG A 1 111 ? -24.736 -1.012 -0.893 1.00 95.69 111 ARG A C 1
ATOM 831 O O . ARG A 1 111 ? -25.785 -0.878 -1.513 1.00 95.69 111 ARG A O 1
ATOM 838 N N . ALA A 1 112 ? -24.098 0.003 -0.317 1.00 94.38 112 ALA A N 1
ATOM 839 C CA . ALA A 1 112 ? -24.565 1.383 -0.384 1.00 94.38 112 ALA A CA 1
ATOM 840 C C . ALA A 1 112 ? -24.121 2.114 -1.668 1.00 94.38 112 ALA A C 1
ATOM 842 O O . ALA A 1 112 ? -24.525 3.252 -1.885 1.00 94.38 112 ALA A O 1
ATOM 843 N N . GLY A 1 113 ? -23.305 1.484 -2.524 1.00 94.50 113 GLY A N 1
ATOM 844 C CA . GLY A 1 113 ? -22.823 2.092 -3.766 1.00 94.50 113 GLY A CA 1
ATOM 845 C C . GLY A 1 113 ? -21.918 3.310 -3.547 1.00 94.50 113 GLY A C 1
ATOM 846 O O . GLY A 1 113 ? -21.858 4.190 -4.404 1.00 94.50 113 GLY A O 1
ATOM 847 N N . LEU A 1 114 ? -21.219 3.380 -2.408 1.00 95.06 114 LEU A N 1
ATOM 848 C CA . LEU A 1 114 ? -20.422 4.552 -2.012 1.00 95.06 114 LEU A CA 1
ATOM 849 C C . LEU A 1 114 ? -19.066 4.637 -2.731 1.00 95.06 114 LEU A C 1
ATOM 851 O O . LEU A 1 114 ? -18.388 5.661 -2.645 1.00 95.06 114 LEU A O 1
ATOM 855 N N . GLY A 1 115 ? -18.674 3.574 -3.437 1.00 94.75 115 GLY A N 1
ATOM 856 C CA . GLY A 1 115 ? -17.404 3.469 -4.148 1.00 94.75 115 GLY A CA 1
ATOM 857 C C . GLY A 1 115 ? -16.642 2.203 -3.776 1.00 94.75 115 GLY A C 1
ATOM 858 O O . GLY A 1 115 ? -17.243 1.144 -3.600 1.00 94.75 115 GLY A O 1
ATOM 859 N N . THR A 1 116 ? -15.322 2.329 -3.650 1.00 97.56 116 THR A N 1
ATOM 860 C CA . THR A 1 116 ? -14.420 1.226 -3.294 1.00 97.56 116 THR A CA 1
ATOM 861 C C . THR A 1 116 ? -13.361 1.719 -2.319 1.00 97.56 116 THR A C 1
ATOM 863 O O . THR A 1 116 ? -12.714 2.733 -2.572 1.00 97.56 116 THR A O 1
ATOM 866 N N . ILE A 1 117 ? -13.155 1.005 -1.217 1.00 98.44 117 ILE A N 1
ATOM 867 C CA . ILE A 1 117 ? -12.027 1.249 -0.314 1.00 98.44 117 ILE A CA 1
ATOM 868 C C . ILE A 1 117 ? -10.750 0.765 -1.008 1.00 98.44 117 ILE A C 1
ATOM 870 O O . ILE A 1 117 ? -10.671 -0.391 -1.403 1.00 98.44 117 ILE A O 1
ATOM 874 N N . GLN A 1 118 ? -9.758 1.629 -1.173 1.00 98.38 118 GLN A N 1
ATOM 875 C CA . GLN A 1 118 ? -8.446 1.272 -1.701 1.00 98.38 118 GLN A CA 1
ATOM 876 C C . GLN A 1 118 ? -7.414 1.355 -0.584 1.00 98.38 118 GLN A C 1
ATOM 878 O O . GLN A 1 118 ? -7.324 2.385 0.089 1.00 98.38 118 GLN A O 1
ATOM 883 N N . ILE A 1 119 ? -6.671 0.268 -0.399 1.00 98.62 119 ILE A N 1
ATOM 884 C CA . ILE A 1 119 ? -5.515 0.166 0.494 1.00 98.62 119 ILE A CA 1
ATOM 885 C C . ILE A 1 119 ? -4.300 -0.082 -0.386 1.00 98.62 119 ILE A C 1
ATOM 887 O O . ILE A 1 119 ? -4.372 -0.920 -1.286 1.00 98.62 119 ILE A O 1
ATOM 891 N N . MET A 1 120 ? -3.234 0.677 -0.167 1.00 97.25 120 MET A N 1
ATOM 892 C CA . MET A 1 120 ? -2.016 0.567 -0.963 1.00 97.25 120 MET A CA 1
ATOM 893 C C . MET A 1 120 ? -0.799 0.917 -0.111 1.00 97.25 120 MET A C 1
ATOM 895 O O . MET A 1 120 ? -0.909 1.729 0.808 1.00 97.25 120 MET A O 1
ATOM 899 N N . GLY A 1 121 ? 0.353 0.353 -0.420 1.00 95.44 121 GLY A N 1
ATOM 900 C CA . GLY A 1 121 ? 1.655 0.744 0.095 1.00 95.44 121 GLY A CA 1
ATOM 901 C C . GLY A 1 121 ? 2.216 1.955 -0.646 1.00 95.44 121 GLY A C 1
ATOM 902 O O . GLY A 1 121 ? 1.466 2.844 -1.062 1.00 95.44 121 GLY A O 1
ATOM 903 N N . PHE A 1 122 ? 3.544 1.996 -0.776 1.00 95.00 122 PHE A N 1
ATOM 904 C CA . PHE A 1 122 ? 4.254 3.017 -1.545 1.00 95.00 122 PHE A CA 1
ATOM 905 C C . PHE A 1 122 ? 5.210 2.415 -2.578 1.00 95.00 122 PHE A C 1
ATOM 907 O O . PHE A 1 122 ? 5.859 1.387 -2.340 1.00 95.00 122 PHE A O 1
ATOM 914 N N . ASP A 1 123 ? 5.337 3.103 -3.709 1.00 91.94 123 ASP A N 1
ATOM 915 C CA . ASP A 1 123 ? 6.197 2.724 -4.830 1.00 91.94 123 ASP A CA 1
ATOM 916 C C . ASP A 1 123 ? 7.639 3.266 -4.667 1.00 91.94 123 ASP A C 1
ATOM 918 O O . ASP A 1 123 ? 7.875 4.469 -4.534 1.00 91.94 123 ASP A O 1
ATOM 922 N N . THR A 1 124 ? 8.655 2.394 -4.751 1.00 92.56 124 THR A N 1
ATOM 923 C CA . THR A 1 124 ? 10.085 2.795 -4.699 1.00 92.56 124 THR A CA 1
ATOM 924 C C . THR A 1 124 ? 10.728 2.997 -6.074 1.00 92.56 124 THR A C 1
ATOM 926 O O . THR A 1 124 ? 11.916 3.300 -6.185 1.00 92.56 124 THR A O 1
ATOM 929 N N . ASN A 1 125 ? 9.969 2.780 -7.139 1.00 89.25 125 ASN A N 1
ATOM 930 C CA . ASN A 1 125 ? 10.409 2.730 -8.534 1.00 89.25 125 ASN A CA 1
ATOM 931 C C . ASN A 1 125 ? 9.838 3.875 -9.391 1.00 89.25 125 ASN A C 1
ATOM 933 O O . ASN A 1 125 ? 10.013 3.858 -10.607 1.00 89.25 125 ASN A O 1
ATOM 937 N N . ALA A 1 126 ? 9.215 4.878 -8.761 1.00 86.56 126 ALA A N 1
ATOM 938 C CA . ALA A 1 126 ? 8.710 6.104 -9.388 1.00 86.56 126 ALA A CA 1
ATOM 939 C C . ALA A 1 126 ? 7.944 5.877 -10.713 1.00 86.56 126 ALA A C 1
ATOM 941 O O . ALA A 1 126 ? 8.268 6.512 -11.728 1.00 86.56 126 ALA A O 1
ATOM 942 N N . PRO A 1 127 ? 6.945 4.970 -10.744 1.00 81.19 127 PRO A N 1
ATOM 943 C CA . PRO A 1 127 ? 6.143 4.765 -11.943 1.00 81.19 127 PRO A CA 1
ATOM 944 C C . PRO A 1 127 ? 5.463 6.095 -12.290 1.00 81.19 127 PRO A C 1
ATOM 946 O O . PRO A 1 127 ? 5.040 6.818 -11.394 1.00 81.19 127 PRO A O 1
ATOM 949 N N . HIS A 1 128 ? 5.376 6.466 -13.569 1.00 77.06 128 HIS A N 1
ATOM 950 C CA . HIS A 1 128 ? 4.807 7.762 -14.002 1.00 77.06 128 HIS A CA 1
ATOM 951 C C . HIS A 1 128 ? 5.524 9.038 -13.526 1.00 77.06 128 HIS A C 1
ATOM 953 O O . HIS A 1 128 ? 4.920 10.106 -13.594 1.00 77.06 128 HIS A O 1
ATOM 959 N N . ASP A 1 129 ? 6.758 8.962 -13.009 1.00 77.00 129 ASP A N 1
ATOM 960 C CA . ASP A 1 129 ? 7.367 10.058 -12.217 1.00 77.00 129 ASP A CA 1
ATOM 961 C C . ASP A 1 129 ? 6.532 10.403 -10.958 1.00 77.00 129 ASP A C 1
ATOM 963 O O . ASP A 1 129 ? 6.661 11.478 -10.367 1.00 77.00 129 ASP A O 1
ATOM 967 N N . HIS A 1 130 ? 5.670 9.472 -10.517 1.00 78.69 130 HIS A N 1
ATOM 968 C CA . HIS A 1 130 ? 4.943 9.561 -9.257 1.00 78.69 130 HIS A CA 1
ATOM 969 C C . HIS A 1 130 ? 5.935 9.418 -8.105 1.00 78.69 130 HIS A C 1
ATOM 971 O O . HIS A 1 130 ? 6.557 8.371 -7.910 1.00 78.69 130 HIS A O 1
ATOM 977 N N . ARG A 1 131 ? 6.107 10.499 -7.342 1.00 81.75 131 ARG A N 1
ATOM 978 C CA . ARG A 1 131 ? 7.024 10.532 -6.203 1.00 81.75 131 ARG A CA 1
ATOM 979 C C . ARG A 1 131 ? 6.292 10.115 -4.945 1.00 81.75 131 ARG A C 1
ATOM 981 O O . ARG A 1 131 ? 5.742 10.953 -4.238 1.00 81.75 131 ARG A O 1
ATOM 988 N N . ASP A 1 132 ? 6.341 8.823 -4.661 1.00 88.31 132 ASP A N 1
ATOM 989 C CA . ASP A 1 132 ? 5.701 8.222 -3.491 1.00 88.31 132 ASP A CA 1
ATOM 990 C C . ASP A 1 132 ? 6.584 8.292 -2.231 1.00 88.31 132 ASP A C 1
ATOM 992 O O . ASP A 1 132 ? 6.774 7.336 -1.484 1.00 88.31 132 ASP A O 1
ATOM 996 N N . SER A 1 133 ? 7.197 9.459 -2.039 1.00 91.81 133 SER A N 1
ATOM 997 C CA . SER A 1 133 ? 8.211 9.744 -1.027 1.00 91.81 133 SER A CA 1
ATOM 998 C C . SER A 1 133 ? 7.760 10.914 -0.149 1.00 91.81 133 SER A C 1
ATOM 1000 O O . SER A 1 133 ? 7.170 11.870 -0.664 1.00 91.81 133 SER A O 1
ATOM 1002 N N . PRO A 1 134 ? 8.056 10.909 1.167 1.00 96.25 134 PRO A N 1
ATOM 1003 C CA . PRO A 1 134 ? 8.717 9.845 1.947 1.00 96.25 134 PRO A CA 1
ATOM 1004 C C . PRO A 1 134 ? 7.809 8.618 2.201 1.00 96.25 134 PRO A C 1
ATOM 1006 O O . PRO A 1 134 ? 6.622 8.716 1.923 1.00 96.25 134 PRO A O 1
ATOM 1009 N N . PRO A 1 135 ? 8.310 7.486 2.751 1.00 97.94 135 PRO A N 1
ATOM 1010 C CA . PRO A 1 135 ? 7.530 6.250 2.929 1.00 97.94 135 PRO A CA 1
ATOM 1011 C C . PRO A 1 135 ? 6.194 6.427 3.664 1.00 97.94 135 PRO A C 1
ATOM 1013 O O . PRO A 1 135 ? 6.133 7.041 4.736 1.00 97.94 135 PRO A O 1
ATOM 1016 N N . HIS A 1 136 ? 5.128 5.855 3.109 1.00 98.31 136 HIS A N 1
ATOM 1017 C CA . HIS A 1 136 ? 3.776 5.908 3.663 1.00 98.31 136 HIS A CA 1
ATOM 1018 C C . HIS A 1 136 ? 2.901 4.774 3.115 1.00 98.31 136 HIS A C 1
ATOM 1020 O O . HIS A 1 136 ? 3.295 4.073 2.195 1.00 98.31 136 HIS A O 1
ATOM 1026 N N . ILE A 1 137 ? 1.714 4.592 3.685 1.00 98.38 137 ILE A N 1
ATOM 1027 C CA . ILE A 1 137 ? 0.642 3.787 3.079 1.00 98.38 137 ILE A CA 1
ATOM 1028 C C . ILE A 1 137 ? -0.554 4.674 2.761 1.00 98.38 137 ILE A C 1
ATOM 1030 O O . ILE A 1 137 ? -0.736 5.749 3.343 1.00 98.38 137 ILE A O 1
ATOM 1034 N N . HIS A 1 138 ? -1.415 4.175 1.894 1.00 98.06 138 HIS A N 1
ATOM 1035 C CA . HIS A 1 138 ? -2.649 4.791 1.469 1.00 98.06 138 HIS A CA 1
ATOM 1036 C C . HIS A 1 138 ? -3.848 4.019 2.004 1.00 98.06 138 HIS A C 1
ATOM 1038 O O . HIS A 1 138 ? -3.927 2.800 1.883 1.00 98.06 138 HIS A O 1
ATOM 1044 N N . MET A 1 139 ? -4.849 4.745 2.496 1.00 97.94 139 MET A N 1
ATOM 1045 C CA . MET A 1 139 ? -6.202 4.202 2.605 1.00 97.94 139 MET A CA 1
ATOM 1046 C C . MET A 1 139 ? -7.223 5.272 2.249 1.00 97.94 139 MET A C 1
ATOM 1048 O O . MET A 1 139 ? -7.218 6.368 2.816 1.00 97.94 139 MET A O 1
ATOM 1052 N N . HIS A 1 140 ? -8.106 4.968 1.300 1.00 97.12 140 HIS A N 1
ATOM 1053 C CA . HIS A 1 140 ? -9.095 5.926 0.821 1.00 97.12 140 HIS A CA 1
ATOM 1054 C C . HIS A 1 140 ? -10.363 5.272 0.283 1.00 97.12 140 HIS A C 1
ATOM 1056 O O . HIS A 1 140 ? -10.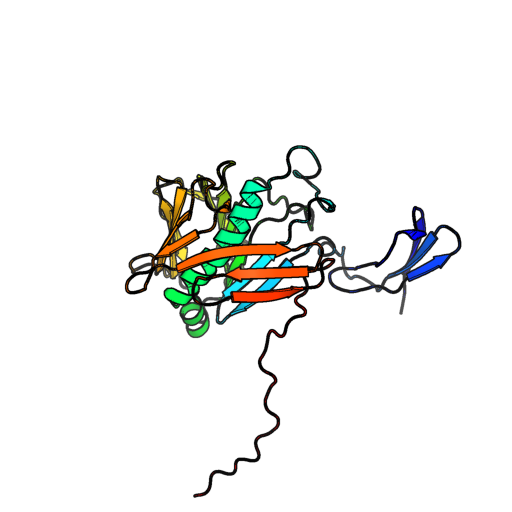333 4.168 -0.245 1.00 97.12 140 HIS A O 1
ATOM 1062 N N . LEU A 1 141 ? -11.487 5.982 0.368 1.00 97.69 141 LEU A N 1
ATOM 1063 C CA . LEU A 1 141 ? -12.728 5.591 -0.286 1.00 97.69 141 LEU A CA 1
ATOM 1064 C C . LEU A 1 141 ? -12.745 6.246 -1.659 1.00 97.69 141 LEU A C 1
ATOM 1066 O O . LEU A 1 141 ? -13.078 7.426 -1.784 1.00 97.69 141 LEU A O 1
ATOM 1070 N N . ARG A 1 142 ? -12.377 5.494 -2.694 1.00 96.25 142 ARG A N 1
ATOM 1071 C CA . ARG A 1 142 ? -12.464 5.970 -4.069 1.00 96.25 142 ARG A CA 1
ATOM 1072 C C . ARG A 1 142 ? -13.928 6.127 -4.449 1.00 96.25 142 ARG A C 1
ATOM 1074 O O . ARG A 1 142 ? -14.642 5.139 -4.615 1.00 96.25 142 ARG A O 1
ATOM 1081 N N . TRP A 1 143 ? -14.361 7.372 -4.612 1.00 95.31 143 TRP A N 1
ATOM 1082 C CA . TRP A 1 143 ? -15.721 7.675 -5.047 1.00 95.31 143 TRP A CA 1
ATOM 1083 C C . TRP A 1 143 ? -15.945 7.190 -6.489 1.00 95.31 143 TRP A C 1
ATOM 1085 O O . TRP A 1 143 ? -14.998 7.221 -7.283 1.00 95.31 143 TRP A O 1
ATOM 1095 N N . PRO A 1 144 ? -17.184 6.831 -6.887 1.00 90.56 144 PRO A N 1
ATOM 1096 C CA . PRO A 1 144 ? -17.482 6.388 -8.253 1.00 90.56 144 PRO A CA 1
ATOM 1097 C C . PRO A 1 144 ? -17.029 7.381 -9.337 1.00 90.56 144 PRO A C 1
ATOM 1099 O O . PRO A 1 144 ? -16.520 6.980 -10.379 1.00 90.56 144 PRO A O 1
ATOM 1102 N N . GLY A 1 145 ? -17.159 8.687 -9.066 1.00 87.44 145 GLY A N 1
ATOM 1103 C CA . GLY A 1 145 ? -16.706 9.770 -9.949 1.00 87.44 145 GLY A CA 1
ATOM 1104 C C . GLY A 1 145 ? -15.256 10.219 -9.735 1.00 87.44 145 GLY A C 1
ATOM 1105 O O . GLY A 1 145 ? -14.789 11.085 -10.469 1.00 87.44 145 GLY A O 1
ATOM 1106 N N . ASN A 1 146 ? -14.542 9.645 -8.756 1.00 88.25 146 ASN A N 1
ATOM 1107 C CA . ASN A 1 146 ? -13.139 9.900 -8.394 1.00 88.25 146 ASN A CA 1
ATOM 1108 C C . ASN A 1 146 ? -12.824 11.329 -7.881 1.00 88.25 146 ASN A C 1
ATOM 1110 O O . ASN A 1 146 ? -12.046 11.465 -6.936 1.00 88.25 146 ASN A O 1
ATOM 1114 N N . THR A 1 147 ? -13.445 12.381 -8.418 1.00 92.88 147 THR A N 1
ATOM 1115 C CA . THR A 1 147 ? -13.391 13.753 -7.882 1.00 92.88 147 THR A CA 1
ATOM 1116 C C . THR A 1 147 ? -14.027 13.815 -6.494 1.00 92.88 147 THR A C 1
ATOM 1118 O O . THR A 1 147 ? -15.111 13.277 -6.298 1.00 92.88 147 THR A O 1
ATOM 1121 N N . GLY A 1 148 ? -13.361 14.461 -5.536 1.00 91.94 148 GLY A N 1
ATOM 1122 C CA . GLY A 1 148 ? -13.775 14.536 -4.129 1.00 91.94 148 GLY A CA 1
ATOM 1123 C C . GLY A 1 148 ? -13.262 13.391 -3.243 1.00 91.94 148 GLY A C 1
ATOM 1124 O O . GLY A 1 148 ? -13.376 13.469 -2.019 1.00 91.94 148 GLY A O 1
ATOM 1125 N N . THR A 1 149 ? -12.633 12.365 -3.834 1.00 95.06 149 THR A N 1
ATOM 1126 C CA . THR A 1 149 ? -11.979 11.277 -3.085 1.00 95.06 149 THR A CA 1
ATOM 1127 C C . THR A 1 149 ? -10.938 11.854 -2.129 1.00 95.06 149 THR A C 1
ATOM 1129 O O . THR A 1 149 ? -10.017 12.548 -2.569 1.00 95.06 149 THR A O 1
ATOM 1132 N N . GLN A 1 150 ? -11.069 11.553 -0.836 1.00 96.44 150 GLN A N 1
ATOM 1133 C CA . GLN A 1 150 ? -10.078 11.924 0.174 1.00 96.44 150 GLN A CA 1
ATOM 1134 C C . GLN A 1 150 ? -9.028 10.824 0.286 1.00 96.44 150 GLN A C 1
ATOM 1136 O O . GLN A 1 150 ? -9.344 9.716 0.715 1.00 96.44 150 GLN A O 1
ATOM 1141 N N . ILE A 1 151 ? -7.791 11.136 -0.086 1.00 95.88 151 ILE A N 1
ATOM 1142 C CA . ILE A 1 151 ? -6.675 10.193 -0.076 1.00 95.88 151 ILE A CA 1
ATOM 1143 C C . ILE A 1 151 ? -5.842 10.448 1.172 1.00 95.88 151 ILE A C 1
ATOM 1145 O O . ILE A 1 151 ? -5.190 11.488 1.261 1.00 95.88 151 ILE A O 1
ATOM 1149 N N . GLY A 1 152 ? -5.906 9.532 2.141 1.00 97.12 152 GLY A N 1
ATOM 1150 C CA . GLY A 1 152 ? -5.051 9.558 3.326 1.00 97.12 152 GLY A CA 1
ATOM 1151 C C . GLY A 1 152 ? -3.697 8.915 3.041 1.00 97.12 152 GLY A C 1
ATOM 1152 O O . GLY A 1 152 ? -3.664 7.795 2.538 1.00 97.12 152 GLY A O 1
ATOM 1153 N N . HIS A 1 153 ? -2.623 9.622 3.389 1.00 98.12 153 HIS A N 1
ATOM 1154 C CA . HIS A 1 153 ? -1.226 9.204 3.272 1.00 98.12 153 HIS A CA 1
ATOM 1155 C C . HIS A 1 153 ? -0.651 9.089 4.689 1.00 98.12 153 HIS A C 1
ATOM 1157 O O . HIS A 1 153 ? -0.387 10.101 5.347 1.00 98.12 153 HIS A O 1
ATOM 1163 N N . TYR A 1 154 ? -0.503 7.865 5.188 1.00 98.56 154 TYR A N 1
ATOM 1164 C CA . TYR A 1 154 ? -0.075 7.565 6.555 1.00 98.56 154 TYR A CA 1
ATOM 1165 C C . TYR A 1 154 ? 1.431 7.315 6.573 1.00 98.56 154 TYR A C 1
ATOM 1167 O O . TYR A 1 154 ? 1.897 6.238 6.209 1.00 98.56 154 TYR A O 1
ATOM 1175 N N . TYR A 1 155 ? 2.193 8.321 6.990 1.00 98.75 155 TYR A N 1
ATOM 1176 C CA . TYR A 1 155 ? 3.650 8.312 6.899 1.00 98.75 155 TYR A CA 1
ATOM 1177 C C . TYR A 1 155 ? 4.305 7.435 7.955 1.00 98.75 155 TYR A C 1
ATOM 1179 O O . TYR A 1 155 ? 3.991 7.538 9.146 1.00 98.75 155 TYR A O 1
ATOM 1187 N N . ILE A 1 156 ? 5.283 6.644 7.519 1.00 98.81 156 ILE A N 1
ATOM 1188 C CA . ILE A 1 156 ? 6.002 5.673 8.341 1.00 98.81 156 ILE A CA 1
ATOM 1189 C C . ILE A 1 156 ? 7.381 6.232 8.706 1.00 98.81 156 ILE A C 1
ATOM 1191 O O . ILE A 1 156 ? 8.124 6.723 7.857 1.00 98.81 156 ILE A O 1
ATOM 1195 N N . GLY A 1 157 ? 7.710 6.190 9.995 1.00 98.38 157 GLY A N 1
ATOM 1196 C CA . GLY A 1 157 ? 9.022 6.558 10.515 1.00 98.38 157 GLY A CA 1
ATOM 1197 C C . GLY A 1 157 ? 10.058 5.438 10.359 1.00 98.38 157 GLY A C 1
ATOM 1198 O O . GLY A 1 157 ? 9.703 4.284 10.127 1.00 98.38 157 GLY A O 1
ATOM 1199 N N . PRO A 1 158 ? 11.353 5.741 10.556 1.00 97.81 158 PRO A N 1
ATOM 1200 C CA . PRO A 1 158 ? 12.430 4.747 10.466 1.00 97.81 158 PRO A CA 1
ATOM 1201 C C . PRO A 1 158 ? 12.363 3.654 11.549 1.00 97.81 158 PRO A C 1
ATOM 1203 O O . PRO A 1 158 ? 13.078 2.661 11.466 1.00 97.81 158 PRO A O 1
ATOM 1206 N N . ASP A 1 159 ? 11.528 3.842 12.570 1.00 98.06 159 ASP A N 1
ATOM 1207 C CA . ASP A 1 159 ? 11.194 2.868 13.611 1.00 98.06 159 ASP A CA 1
ATOM 1208 C C . ASP A 1 159 ? 10.028 1.938 13.220 1.00 98.06 159 ASP A C 1
ATOM 1210 O O . ASP A 1 159 ? 9.627 1.086 14.012 1.00 98.06 159 ASP A O 1
ATOM 1214 N N . GLY A 1 160 ? 9.470 2.097 12.015 1.00 98.50 160 GLY A N 1
ATOM 1215 C CA . GLY A 1 160 ? 8.324 1.331 11.535 1.00 98.50 160 GLY A CA 1
ATOM 1216 C C . GLY A 1 160 ? 6.998 1.737 12.185 1.00 98.50 160 GLY A C 1
ATOM 1217 O O . GLY A 1 160 ? 6.055 0.947 12.151 1.00 98.50 160 GLY A O 1
ATOM 1218 N N . LEU A 1 161 ? 6.912 2.919 12.811 1.00 98.81 161 LEU A N 1
ATOM 1219 C CA . LEU A 1 161 ? 5.687 3.454 13.419 1.00 98.81 161 LEU A CA 1
ATOM 1220 C C . LEU A 1 161 ? 5.090 4.586 12.581 1.00 98.81 161 LEU A C 1
ATOM 1222 O O . LEU A 1 161 ? 5.799 5.322 11.895 1.00 98.81 161 LEU A O 1
ATOM 1226 N N . LEU A 1 162 ? 3.774 4.782 12.678 1.00 98.81 162 LEU A N 1
ATOM 1227 C CA . LEU A 1 162 ? 3.101 5.874 11.978 1.00 98.81 162 LEU A CA 1
ATOM 1228 C C . LEU A 1 162 ? 3.399 7.213 12.655 1.00 98.81 162 LEU A C 1
ATOM 1230 O O . LEU A 1 162 ? 3.330 7.346 13.878 1.00 98.81 162 LEU A O 1
ATOM 1234 N N . THR A 1 163 ? 3.722 8.234 11.871 1.00 98.62 163 THR A N 1
ATOM 1235 C CA . THR A 1 163 ? 4.102 9.558 12.389 1.00 98.62 163 THR A CA 1
ATOM 1236 C C . THR A 1 163 ? 2.966 10.564 12.272 1.00 98.62 163 THR A C 1
ATOM 1238 O O . THR A 1 163 ? 2.688 11.284 13.225 1.00 98.62 163 THR A O 1
ATOM 1241 N N . HIS A 1 164 ? 2.299 10.606 11.123 1.00 98.69 164 HIS A N 1
ATOM 1242 C CA . HIS A 1 164 ? 1.215 11.535 10.819 1.00 98.69 164 HIS A CA 1
ATOM 1243 C C . HIS A 1 164 ? 0.460 11.075 9.568 1.00 98.69 164 HIS A C 1
ATOM 1245 O O . HIS A 1 164 ? 0.928 10.201 8.839 1.00 98.69 164 HIS A O 1
ATOM 1251 N N . ASN A 1 165 ? -0.695 11.685 9.315 1.00 98.50 165 ASN A N 1
ATOM 1252 C CA . ASN A 1 165 ? -1.475 11.487 8.099 1.00 98.50 165 ASN A CA 1
ATOM 1253 C C . ASN A 1 165 ? -1.587 12.810 7.330 1.00 98.50 165 ASN A C 1
ATOM 1255 O O . ASN A 1 165 ? -1.816 13.860 7.934 1.00 98.50 165 ASN A O 1
ATOM 1259 N N . VAL A 1 166 ? -1.459 12.772 6.008 1.00 98.12 166 VAL A N 1
ATOM 1260 C CA . VAL A 1 166 ? -1.811 13.895 5.131 1.00 98.12 166 VAL A CA 1
ATOM 1261 C C . VAL A 1 166 ? -2.949 13.471 4.222 1.00 98.12 166 VAL A C 1
ATOM 1263 O O . VAL A 1 166 ? -2.862 12.474 3.515 1.00 98.12 166 VAL A O 1
ATOM 1266 N N . VAL A 1 167 ? -4.022 14.254 4.222 1.00 97.62 167 VAL A N 1
ATOM 1267 C CA . VAL A 1 167 ? -5.197 13.996 3.398 1.00 97.62 167 VAL A CA 1
ATOM 1268 C C . VAL A 1 167 ? -5.265 15.015 2.273 1.00 97.62 167 VAL A C 1
ATOM 1270 O O . VAL A 1 167 ? -5.413 16.213 2.523 1.00 97.62 167 VAL A O 1
ATOM 1273 N N . GLY A 1 168 ? -5.177 14.531 1.037 1.00 95.06 168 GLY A N 1
ATOM 1274 C CA . GLY A 1 168 ? -5.490 15.302 -0.166 1.00 95.06 168 GLY A CA 1
ATOM 1275 C C . GLY A 1 168 ? -6.904 15.009 -0.657 1.00 95.06 168 GLY A C 1
ATOM 1276 O O . GLY A 1 168 ? -7.425 13.920 -0.424 1.00 95.06 168 GLY A O 1
ATOM 1277 N N . VAL A 1 169 ? -7.528 15.961 -1.353 1.00 95.31 169 VAL A N 1
ATOM 1278 C CA . VAL A 1 169 ? -8.841 15.757 -1.984 1.00 95.31 169 VAL A CA 1
ATOM 1279 C C . VAL A 1 169 ? -8.686 15.823 -3.495 1.00 95.31 169 VAL A C 1
ATOM 1281 O O . VAL A 1 169 ? -8.260 16.831 -4.049 1.00 95.31 169 VAL A O 1
ATOM 1284 N N . LYS A 1 170 ? -9.009 14.726 -4.176 1.00 92.31 170 LYS A N 1
ATOM 1285 C CA . LYS A 1 170 ? -8.734 14.582 -5.604 1.00 92.31 170 LYS A CA 1
ATOM 1286 C C . LYS A 1 170 ? -9.642 15.457 -6.463 1.00 92.31 170 LYS A C 1
ATOM 1288 O O . LYS A 1 170 ? -10.855 15.476 -6.267 1.00 92.31 170 LYS A O 1
ATOM 1293 N N . GLY A 1 171 ? -9.064 16.108 -7.472 1.00 88.50 171 GLY A N 1
ATOM 1294 C CA . GLY A 1 171 ? -9.810 16.880 -8.474 1.00 88.50 171 GLY A CA 1
ATOM 1295 C C . GLY A 1 171 ? -10.438 18.171 -7.942 1.00 88.50 171 GLY A C 1
ATOM 1296 O O . GLY A 1 171 ? -11.247 18.771 -8.642 1.00 88.50 171 GLY A O 1
ATOM 1297 N N . LEU A 1 172 ? -10.083 18.580 -6.722 1.00 87.19 172 LEU A N 1
ATOM 1298 C CA . LEU A 1 172 ? -10.454 19.856 -6.125 1.00 87.19 172 LEU A CA 1
ATOM 1299 C C . LEU A 1 172 ? -9.166 20.566 -5.704 1.00 87.19 172 LEU A C 1
ATOM 1301 O O . LEU A 1 172 ? -8.302 19.934 -5.102 1.00 87.19 172 LEU A O 1
ATOM 1305 N N . ASP A 1 173 ? -9.065 21.875 -5.936 1.00 88.44 173 ASP A N 1
ATOM 1306 C CA . ASP A 1 173 ? -7.929 22.707 -5.491 1.00 88.44 173 ASP A CA 1
ATOM 1307 C C . ASP A 1 173 ? -7.958 22.975 -3.970 1.00 88.44 173 ASP A C 1
ATOM 1309 O O . ASP A 1 173 ? -7.572 24.038 -3.479 1.00 88.44 173 ASP A O 1
ATOM 1313 N N . ALA A 1 174 ? -8.468 22.015 -3.197 1.00 88.69 174 ALA A N 1
ATOM 1314 C CA . ALA A 1 174 ? -8.474 22.076 -1.751 1.00 88.69 174 ALA A CA 1
ATOM 1315 C C . ALA A 1 174 ? -7.053 21.814 -1.226 1.00 88.69 174 ALA A C 1
ATOM 1317 O O . ALA A 1 174 ? -6.406 20.853 -1.656 1.00 88.69 174 ALA A O 1
ATOM 1318 N N . PRO A 1 175 ? -6.557 22.622 -0.274 1.00 91.00 175 PRO A N 1
ATOM 1319 C CA . PRO A 1 175 ? -5.256 22.375 0.322 1.00 91.00 175 PRO A CA 1
ATOM 1320 C C . PRO A 1 175 ? -5.256 21.026 1.042 1.00 91.00 175 PRO A C 1
ATOM 1322 O O . PRO A 1 175 ? -6.238 20.643 1.685 1.00 91.00 175 PRO A O 1
ATOM 1325 N N . GLN A 1 176 ? -4.127 20.324 0.969 1.00 94.94 176 GLN A N 1
ATOM 1326 C CA . GLN A 1 176 ? -3.920 19.125 1.769 1.00 94.94 176 GLN A CA 1
ATOM 1327 C C . GLN A 1 176 ? -4.013 19.462 3.259 1.00 94.94 176 GLN A C 1
ATOM 1329 O O . GLN A 1 176 ? -3.561 20.519 3.710 1.00 94.94 176 GLN A O 1
ATOM 1334 N N . ARG A 1 177 ? -4.572 18.539 4.041 1.00 97.38 177 ARG A N 1
ATOM 1335 C CA . ARG A 1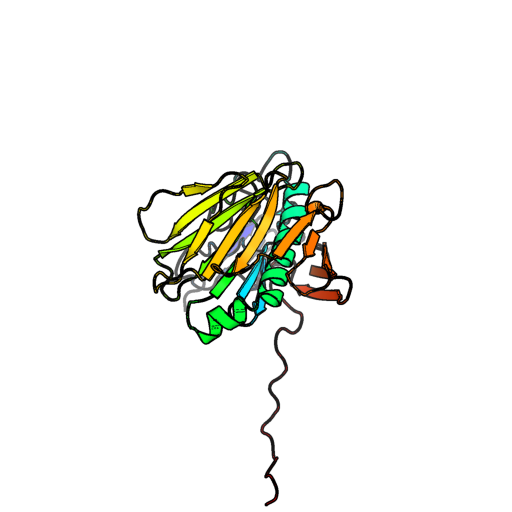 177 ? -4.697 18.688 5.490 1.00 97.38 177 ARG A CA 1
ATOM 1336 C C . ARG A 1 177 ? -3.865 17.641 6.209 1.00 97.38 177 ARG A C 1
ATOM 1338 O O . ARG A 1 177 ? -4.026 16.446 5.987 1.00 97.38 177 ARG A O 1
ATOM 1345 N N . ARG A 1 178 ? -3.013 18.108 7.114 1.00 98.06 178 ARG A N 1
ATOM 1346 C CA . ARG A 1 178 ? -2.186 17.270 7.980 1.00 98.06 178 ARG A CA 1
ATOM 1347 C C . ARG A 1 178 ? -2.909 16.967 9.294 1.00 98.06 178 ARG A C 1
ATOM 1349 O O . ARG A 1 178 ? -3.539 17.854 9.870 1.00 98.06 178 ARG A O 1
ATOM 1356 N N . PHE A 1 179 ? -2.791 15.727 9.752 1.00 98.50 179 PHE A N 1
ATOM 1357 C CA . PHE A 1 179 ? -3.298 15.223 11.022 1.00 98.50 179 PHE A CA 1
ATOM 1358 C C . PHE A 1 179 ? -2.146 14.564 11.783 1.00 98.50 179 PHE A C 1
ATOM 1360 O O . PHE A 1 179 ? -1.561 13.585 11.317 1.00 98.50 179 PHE A O 1
ATOM 1367 N N . GLU A 1 180 ? -1.808 15.117 12.942 1.00 98.38 180 GLU A N 1
ATOM 1368 C CA . GLU A 1 180 ? -0.786 14.563 13.832 1.00 98.38 180 GLU A CA 1
ATOM 1369 C C . GLU A 1 180 ? -1.324 13.367 14.629 1.00 98.38 180 GLU A C 1
ATOM 1371 O O . GLU A 1 180 ? -2.529 13.095 14.665 1.00 98.38 180 GLU A O 1
ATOM 1376 N N . ARG A 1 181 ? -0.428 12.677 15.343 1.00 98.44 181 ARG A N 1
ATOM 1377 C CA . ARG A 1 181 ? -0.812 11.671 16.341 1.00 98.44 181 ARG A CA 1
ATOM 1378 C C . ARG A 1 181 ? -1.862 12.220 17.318 1.00 98.44 181 ARG A C 1
ATOM 1380 O O . ARG A 1 181 ? -1.782 13.355 17.784 1.00 98.44 181 ARG A O 1
ATOM 1387 N N . GLY A 1 182 ? -2.857 11.399 17.628 1.00 98.12 182 GLY A N 1
ATOM 1388 C CA . GLY A 1 182 ? -4.021 11.725 18.448 1.00 98.12 182 GLY A CA 1
ATOM 1389 C C . GLY A 1 182 ? -5.164 12.405 17.687 1.00 98.12 182 GLY A C 1
ATOM 1390 O O . GLY A 1 182 ? -6.294 12.394 18.178 1.00 98.12 182 GLY A O 1
ATOM 1391 N N . GLN A 1 183 ? -4.924 12.954 16.491 1.00 98.31 183 GLN A N 1
ATOM 1392 C CA . GLN A 1 183 ? -5.966 13.607 15.701 1.00 98.31 183 GLN A CA 1
ATOM 1393 C C . GLN A 1 183 ? -6.710 12.597 14.827 1.00 98.31 183 GLN A C 1
ATOM 1395 O O . GLN A 1 183 ? -6.109 11.765 14.149 1.00 98.31 183 GLN A O 1
ATOM 1400 N N . ALA A 1 184 ? -8.038 12.686 14.847 1.00 96.94 184 ALA A N 1
ATOM 1401 C CA . ALA A 1 184 ? -8.897 11.850 14.026 1.00 96.94 184 ALA A CA 1
ATOM 1402 C C . ALA A 1 184 ? -9.211 12.516 12.680 1.00 96.94 184 ALA A C 1
ATOM 1404 O O . ALA A 1 184 ? -9.403 13.733 12.595 1.00 96.94 184 ALA A O 1
ATOM 1405 N N . PHE A 1 185 ? -9.322 11.689 11.648 1.00 96.25 185 PHE A N 1
ATOM 1406 C CA . PHE A 1 185 ? -9.841 12.043 10.335 1.00 96.25 185 PHE A CA 1
ATOM 1407 C C . PHE A 1 185 ? -10.955 11.067 9.955 1.00 96.25 185 PHE A C 1
ATOM 1409 O O . PHE A 1 185 ? -10.754 9.854 9.988 1.00 96.25 185 PHE A O 1
ATOM 1416 N N . THR A 1 186 ? -12.115 11.592 9.569 1.00 97.88 186 THR A N 1
ATOM 1417 C CA . THR A 1 186 ? -13.240 10.794 9.072 1.00 97.88 186 THR A CA 1
ATOM 1418 C C . THR A 1 186 ? -13.317 10.931 7.563 1.00 97.88 186 THR A C 1
ATOM 1420 O O . THR A 1 186 ? -13.468 12.038 7.049 1.00 97.88 186 THR A O 1
ATOM 1423 N N . THR A 1 187 ? -13.224 9.805 6.859 1.00 97.69 187 THR A N 1
ATOM 1424 C CA . THR A 1 187 ? -13.500 9.755 5.424 1.00 97.69 187 THR A CA 1
ATOM 1425 C C . THR A 1 187 ? -14.999 9.779 5.192 1.00 97.69 187 THR A C 1
ATOM 1427 O O . THR A 1 187 ? -15.739 9.016 5.819 1.00 97.69 187 THR A O 1
ATOM 1430 N N . ILE A 1 188 ? -15.431 10.647 4.279 1.00 96.94 188 ILE A N 1
ATOM 1431 C CA . ILE A 1 188 ? -16.837 10.793 3.897 1.00 96.94 188 ILE A CA 1
ATOM 1432 C C . ILE A 1 188 ? -17.122 10.200 2.514 1.00 96.94 188 ILE A C 1
ATOM 1434 O O . ILE A 1 188 ? -16.257 10.200 1.628 1.00 96.94 188 ILE A O 1
ATOM 1438 N N . GLY A 1 189 ? -18.349 9.718 2.332 1.00 95.12 189 GLY A N 1
ATOM 1439 C CA . GLY A 1 189 ? -18.903 9.340 1.038 1.00 95.12 189 GLY A CA 1
ATOM 1440 C C . GLY A 1 189 ? -19.271 10.559 0.191 1.00 95.12 189 GLY A C 1
ATOM 1441 O O . GLY A 1 189 ? -19.266 11.699 0.662 1.00 95.12 189 GLY A O 1
ATOM 1442 N N . ALA A 1 190 ? -19.622 10.311 -1.073 1.00 91.50 190 ALA A N 1
ATOM 1443 C CA . ALA A 1 190 ? -20.090 11.355 -1.992 1.00 91.50 190 ALA A CA 1
ATOM 1444 C C . ALA A 1 190 ? -21.421 12.002 -1.550 1.00 91.50 190 ALA A C 1
ATOM 1446 O O . ALA A 1 190 ? -21.771 13.086 -2.008 1.00 91.50 190 ALA A O 1
ATOM 1447 N N . ASP A 1 191 ? -22.144 11.347 -0.642 1.00 92.00 191 ASP A N 1
ATOM 1448 C CA . ASP A 1 191 ? -23.347 11.832 0.040 1.00 92.00 191 ASP A CA 1
ATOM 1449 C C . ASP A 1 191 ? -23.046 12.747 1.246 1.00 92.00 191 ASP A C 1
ATOM 1451 O O . ASP A 1 191 ? -23.963 13.246 1.902 1.00 92.00 191 ASP A O 1
ATOM 1455 N N . GLY A 1 192 ? -21.765 12.969 1.554 1.00 93.19 192 GLY A N 1
ATOM 1456 C CA . GLY A 1 192 ? -21.305 13.778 2.678 1.00 93.19 192 GLY A CA 1
ATOM 1457 C C . GLY A 1 192 ? -21.356 13.076 4.036 1.00 93.19 192 GLY A C 1
ATOM 1458 O O . GLY A 1 192 ? -20.989 13.696 5.035 1.00 93.19 192 GLY A O 1
ATOM 1459 N N . GLN A 1 193 ? -21.786 11.813 4.105 1.00 95.94 193 GLN A N 1
ATOM 1460 C CA . GLN A 1 193 ? -21.851 11.061 5.359 1.00 95.94 193 GLN A CA 1
ATOM 1461 C C . GLN A 1 193 ? -20.500 10.430 5.696 1.00 95.94 193 GLN A C 1
ATOM 1463 O O . GLN A 1 193 ? -19.745 10.028 4.812 1.00 95.94 193 GLN A O 1
ATOM 1468 N N . GLY A 1 194 ? -20.191 10.331 6.990 1.00 96.88 194 GLY A N 1
ATOM 1469 C CA . GLY A 1 194 ? -19.016 9.599 7.458 1.00 96.88 194 GLY A CA 1
ATOM 1470 C C . GLY A 1 194 ? -19.132 8.110 7.137 1.00 96.88 194 GLY A C 1
ATOM 1471 O O . GLY A 1 194 ? -20.194 7.521 7.307 1.00 96.88 194 GLY A O 1
ATOM 1472 N N . VAL A 1 195 ? -18.034 7.508 6.679 1.00 97.62 195 VAL A N 1
ATOM 1473 C CA . VAL A 1 195 ? -17.965 6.067 6.380 1.00 97.62 195 VAL A CA 1
ATOM 1474 C C . VAL A 1 195 ? -17.066 5.370 7.393 1.00 97.62 195 VAL A C 1
ATOM 1476 O O . VAL A 1 195 ? -17.476 4.422 8.063 1.00 97.62 195 VAL A O 1
ATOM 1479 N N . TYR A 1 196 ? -15.846 5.873 7.558 1.00 98.12 196 TYR A N 1
ATOM 1480 C CA . TYR A 1 196 ? -14.904 5.365 8.545 1.00 98.12 196 TYR A CA 1
ATOM 1481 C C . TYR A 1 196 ? -14.025 6.486 9.096 1.00 98.12 196 TYR A C 1
ATOM 1483 O O . TYR A 1 196 ? -13.772 7.496 8.435 1.00 98.12 196 TYR A O 1
ATOM 1491 N N . THR A 1 197 ? -13.551 6.289 10.319 1.00 98.12 197 THR A N 1
ATOM 1492 C CA . THR A 1 197 ? -12.658 7.202 11.026 1.00 98.12 197 THR A CA 1
ATOM 1493 C C . THR A 1 197 ? -11.326 6.521 11.277 1.00 98.12 197 THR A C 1
ATOM 1495 O O . THR A 1 197 ? -11.270 5.367 11.698 1.00 98.12 197 THR A O 1
ATOM 1498 N N . HIS A 1 198 ? -10.260 7.281 11.064 1.00 96.44 198 HIS A N 1
ATOM 1499 C CA . HIS A 1 198 ? -8.895 6.889 11.351 1.00 96.44 198 HIS A CA 1
ATOM 1500 C C . HIS A 1 198 ? -8.262 7.822 12.365 1.00 96.44 198 HIS A C 1
ATOM 1502 O O . HIS A 1 198 ? -8.497 9.033 12.338 1.00 96.44 198 HIS A O 1
ATOM 1508 N N . ARG A 1 199 ? -7.393 7.274 13.206 1.00 98.38 199 ARG A N 1
ATOM 1509 C CA . ARG A 1 199 ? -6.536 8.054 14.097 1.00 98.38 199 ARG A CA 1
ATOM 1510 C C . ARG A 1 199 ? -5.217 7.329 14.281 1.00 98.38 199 ARG A C 1
ATOM 1512 O O . ARG A 1 199 ? -5.205 6.162 14.649 1.00 98.38 199 ARG A O 1
ATOM 1519 N N . ILE A 1 200 ? -4.112 8.039 14.089 1.00 98.75 200 ILE A N 1
ATOM 1520 C CA . ILE A 1 200 ? -2.814 7.539 14.541 1.00 98.75 200 ILE A CA 1
ATOM 1521 C C . ILE A 1 200 ? -2.734 7.803 16.047 1.00 98.75 200 ILE A C 1
ATOM 1523 O O . ILE A 1 200 ? -2.973 8.934 16.464 1.00 98.75 200 ILE A O 1
ATOM 1527 N N . THR A 1 201 ? -2.449 6.804 16.879 1.00 98.69 201 THR A N 1
ATOM 1528 C CA . THR A 1 201 ? -2.368 6.988 18.342 1.00 98.69 201 THR A CA 1
ATOM 1529 C C . THR A 1 201 ? -1.098 7.750 18.742 1.00 98.69 201 THR A C 1
ATOM 1531 O O . THR A 1 201 ? -0.218 7.980 17.912 1.00 98.69 201 THR A O 1
ATOM 1534 N N . ALA A 1 202 ? -0.963 8.146 20.014 1.00 98.19 202 ALA A N 1
ATOM 1535 C CA . ALA A 1 202 ? 0.245 8.821 20.512 1.00 98.19 202 ALA A CA 1
ATOM 1536 C C . ALA A 1 202 ? 1.515 7.960 20.336 1.00 98.19 202 ALA A C 1
ATOM 1538 O O . ALA A 1 202 ? 2.603 8.468 20.048 1.00 98.19 202 ALA A O 1
ATOM 1539 N N . GLU A 1 203 ? 1.349 6.645 20.435 1.00 98.38 203 GLU A N 1
ATOM 1540 C CA . GLU A 1 203 ? 2.370 5.617 20.258 1.00 98.38 203 GLU A CA 1
ATOM 1541 C C . GLU A 1 203 ? 2.737 5.386 18.783 1.00 98.38 203 GLU A C 1
ATOM 1543 O O . GLU A 1 203 ? 3.729 4.721 18.507 1.00 98.38 203 GLU A O 1
ATOM 1548 N N . GLY A 1 204 ? 1.980 5.938 17.827 1.00 98.50 204 GLY A N 1
ATOM 1549 C CA . GLY A 1 204 ? 2.180 5.694 16.394 1.00 98.50 204 GLY A CA 1
ATOM 1550 C C . GLY A 1 204 ? 1.489 4.435 15.873 1.00 98.50 204 GLY A C 1
ATOM 1551 O O . GLY A 1 204 ? 1.907 3.886 14.855 1.00 98.50 204 GLY A O 1
ATOM 1552 N N . TRP A 1 205 ? 0.462 3.960 16.580 1.00 98.69 205 TRP A N 1
ATOM 1553 C CA . TRP A 1 205 ? -0.405 2.858 16.153 1.00 98.69 205 TRP A CA 1
ATOM 1554 C C . TRP A 1 205 ? -1.570 3.396 15.322 1.00 98.69 205 TRP A C 1
ATOM 1556 O O . TRP A 1 205 ? -1.711 4.612 15.191 1.00 98.69 205 TRP A O 1
ATOM 1566 N N . LEU A 1 206 ? -2.419 2.523 14.780 1.00 98.81 206 LEU A N 1
ATOM 1567 C CA . LEU A 1 206 ? -3.570 2.933 13.979 1.00 98.81 206 LEU A CA 1
ATOM 1568 C C . LEU A 1 206 ? -4.881 2.469 14.617 1.00 98.81 206 LEU A C 1
ATOM 1570 O O . LEU A 1 206 ? -5.102 1.279 14.815 1.00 98.81 206 LEU A O 1
ATOM 1574 N N . ASP A 1 207 ? -5.775 3.416 14.871 1.00 98.69 207 ASP A N 1
ATOM 1575 C CA . ASP A 1 207 ? -7.185 3.138 15.109 1.00 98.69 207 ASP A CA 1
ATOM 1576 C C . ASP A 1 207 ? -7.944 3.294 13.791 1.00 98.69 207 ASP A C 1
ATOM 1578 O O . ASP A 1 207 ? -7.825 4.326 13.121 1.00 98.69 207 ASP A O 1
ATOM 1582 N N . LEU A 1 208 ? -8.756 2.296 13.448 1.00 98.56 208 LEU A N 1
ATOM 1583 C CA . LEU A 1 208 ? -9.668 2.319 12.305 1.00 98.56 208 LEU A CA 1
ATOM 1584 C C . LEU A 1 208 ? -11.040 1.835 12.766 1.00 98.56 208 LEU A C 1
ATOM 1586 O O . LEU A 1 208 ? -11.156 0.747 13.315 1.00 98.56 208 LEU A O 1
ATOM 1590 N N . GLY A 1 209 ? -12.082 2.631 12.554 1.00 97.75 209 GLY A N 1
ATOM 1591 C CA . GLY A 1 209 ? -13.445 2.290 12.953 1.00 97.75 209 GLY A CA 1
ATOM 1592 C C . GLY A 1 209 ? -14.482 2.797 11.968 1.00 97.75 209 GLY A C 1
ATOM 1593 O O . GLY A 1 209 ? -14.200 3.664 11.141 1.00 97.75 209 GLY A O 1
ATOM 1594 N N . ARG A 1 210 ? -15.717 2.304 12.096 1.00 96.81 210 ARG A N 1
ATOM 1595 C CA . ARG A 1 210 ? -16.878 2.974 11.488 1.00 96.81 210 ARG A CA 1
ATOM 1596 C C . ARG A 1 210 ? -16.976 4.396 12.046 1.00 96.81 210 ARG A C 1
ATOM 1598 O O . ARG A 1 210 ? -16.520 4.650 13.161 1.00 96.81 210 ARG A O 1
ATOM 1605 N N . SER A 1 211 ? -17.551 5.330 11.294 1.00 94.31 211 SER A N 1
ATOM 1606 C CA . SER A 1 211 ? -17.590 6.741 11.712 1.00 94.31 211 SER A CA 1
ATOM 1607 C C . SER A 1 211 ? -18.310 6.988 13.044 1.00 94.31 211 SER A C 1
ATOM 1609 O O . SER A 1 211 ? -18.020 7.977 13.712 1.00 94.31 211 SER A O 1
ATOM 1611 N N . ASP A 1 212 ? -19.223 6.097 13.428 1.00 89.50 212 ASP A N 1
ATOM 1612 C CA . ASP A 1 212 ? -20.078 6.154 14.618 1.00 89.50 212 ASP A CA 1
ATOM 1613 C C . ASP A 1 212 ? -19.828 5.005 15.617 1.00 89.50 212 ASP A C 1
ATOM 1615 O O . ASP A 1 212 ? -20.563 4.859 16.594 1.00 89.50 212 ASP A O 1
ATOM 1619 N N . GLY A 1 213 ? -18.804 4.179 15.383 1.00 92.31 213 GLY A N 1
ATOM 1620 C CA . GLY A 1 213 ? -18.570 2.944 16.129 1.00 92.31 213 GLY A CA 1
ATOM 1621 C C . GLY A 1 213 ? -17.228 2.899 16.862 1.00 92.31 213 GLY A C 1
ATOM 1622 O O . GLY A 1 213 ? -16.327 3.694 16.584 1.00 92.31 213 GLY A O 1
ATOM 1623 N N . PRO A 1 214 ? -17.061 1.944 17.795 1.00 95.75 214 PRO A N 1
ATOM 1624 C CA . PRO A 1 214 ? -15.759 1.673 18.388 1.00 95.75 214 PRO A CA 1
ATOM 1625 C C . PRO A 1 214 ? -14.766 1.191 17.309 1.00 95.75 214 PRO A C 1
ATOM 1627 O O . PRO A 1 214 ? -15.154 0.415 16.431 1.00 95.75 214 PRO A O 1
ATOM 1630 N N . PRO A 1 215 ? -13.498 1.640 17.342 1.00 97.94 215 PRO A N 1
ATOM 1631 C CA . PRO A 1 215 ? -12.509 1.256 16.346 1.00 97.94 215 PRO A CA 1
ATOM 1632 C C . PRO A 1 215 ? -11.888 -0.110 16.647 1.00 97.94 215 PRO A C 1
ATOM 1634 O O . PRO A 1 215 ? -11.838 -0.555 17.794 1.00 97.94 215 PRO A O 1
ATOM 1637 N N . CYS A 1 216 ? -11.343 -0.739 15.613 1.00 98.69 216 CYS A N 1
ATOM 1638 C CA . CYS A 1 216 ? -10.259 -1.694 15.759 1.00 98.69 216 CYS A CA 1
ATOM 1639 C C . CYS A 1 216 ? -8.964 -0.960 16.117 1.00 98.69 216 CYS A C 1
ATOM 1641 O O . CYS A 1 216 ? -8.650 0.084 15.541 1.00 98.69 216 CYS A O 1
ATOM 1643 N N . HIS A 1 217 ? -8.195 -1.549 17.026 1.00 98.69 217 HIS A N 1
ATOM 1644 C CA . HIS A 1 217 ? -6.865 -1.092 17.406 1.00 98.69 217 HIS A CA 1
ATOM 1645 C C . HIS A 1 217 ? -5.809 -1.951 16.704 1.00 98.69 217 HIS A C 1
ATOM 1647 O O . HIS A 1 217 ? -5.714 -3.153 16.963 1.00 98.69 217 HIS A O 1
ATOM 1653 N N . ILE A 1 218 ? -5.016 -1.339 15.827 1.00 98.81 218 ILE A N 1
ATOM 1654 C CA . ILE A 1 218 ? -3.937 -1.976 15.066 1.00 98.81 218 ILE A CA 1
ATOM 1655 C C . ILE A 1 218 ? -2.609 -1.514 15.662 1.00 98.81 218 ILE A C 1
ATOM 1657 O O . ILE A 1 218 ? -2.217 -0.359 15.496 1.00 98.81 218 ILE A O 1
ATOM 1661 N N . ARG A 1 219 ? -1.903 -2.409 16.359 1.00 98.81 219 ARG A N 1
ATOM 1662 C CA . ARG A 1 219 ? -0.623 -2.108 17.027 1.00 98.81 219 ARG A CA 1
ATOM 1663 C C . ARG A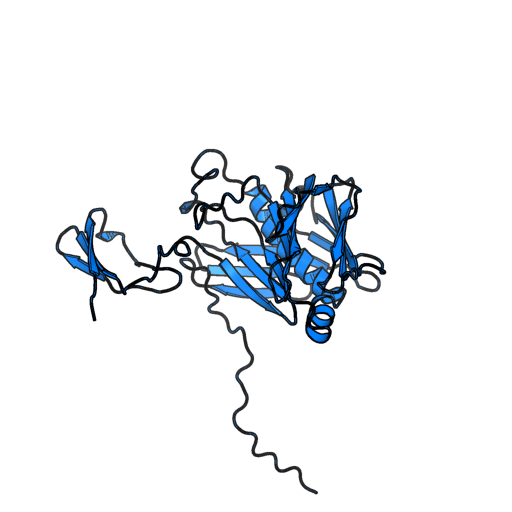 1 219 ? 0.503 -3.033 16.560 1.00 98.81 219 ARG A C 1
ATOM 1665 O O . ARG A 1 219 ? 0.211 -4.156 16.160 1.00 98.81 219 ARG A O 1
ATOM 1672 N N . PRO A 1 220 ? 1.778 -2.633 16.674 1.00 98.69 220 PRO A N 1
ATOM 1673 C CA . PRO A 1 220 ? 2.915 -3.511 16.429 1.00 98.69 220 PRO A CA 1
ATOM 1674 C C . PRO A 1 220 ? 2.885 -4.781 17.283 1.00 98.69 220 PRO A C 1
ATOM 1676 O O . PRO A 1 220 ? 2.493 -4.764 18.458 1.00 98.69 220 PRO A O 1
ATOM 1679 N N . ALA A 1 221 ? 3.355 -5.880 16.702 1.00 97.88 221 ALA A N 1
ATOM 1680 C CA . ALA A 1 221 ? 3.459 -7.171 17.370 1.00 97.88 221 ALA A CA 1
ATOM 1681 C C . ALA A 1 221 ? 4.791 -7.371 18.123 1.00 97.88 221 ALA A C 1
ATOM 1683 O O . ALA A 1 221 ? 4.942 -8.362 18.845 1.00 97.88 221 ALA A O 1
ATOM 1684 N N . GLY A 1 222 ? 5.744 -6.448 17.968 1.00 95.69 222 GLY A N 1
ATOM 1685 C CA . GLY A 1 222 ? 7.077 -6.487 18.566 1.00 95.69 222 GLY A CA 1
ATOM 1686 C C . GLY A 1 222 ? 7.777 -5.120 18.565 1.00 95.69 222 GLY A C 1
ATOM 1687 O O . GLY A 1 222 ? 7.187 -4.095 18.231 1.00 95.69 222 GLY A O 1
ATOM 1688 N N . ALA A 1 223 ? 9.048 -5.105 18.977 1.00 91.75 223 ALA A N 1
ATOM 1689 C CA . ALA A 1 223 ? 9.817 -3.876 19.210 1.00 91.75 223 ALA A CA 1
ATOM 1690 C C . ALA A 1 223 ? 10.276 -3.144 17.931 1.00 91.75 223 ALA A C 1
ATOM 1692 O O . ALA A 1 223 ? 10.684 -1.991 18.014 1.00 91.75 223 ALA A O 1
ATOM 1693 N N . GLY A 1 224 ? 10.213 -3.788 16.761 1.00 93.31 224 GLY A N 1
ATOM 1694 C CA . GLY A 1 224 ? 10.618 -3.209 15.471 1.00 93.31 224 GLY A CA 1
ATOM 1695 C C . GLY A 1 224 ? 9.508 -2.436 14.751 1.00 93.31 224 GLY A C 1
ATOM 1696 O O . GLY A 1 224 ? 9.482 -2.432 13.524 1.00 93.31 224 GLY A O 1
ATOM 1697 N N . GLY A 1 225 ? 8.536 -1.889 15.486 1.00 98.25 225 GLY A N 1
ATOM 1698 C CA . GLY A 1 225 ? 7.334 -1.299 14.894 1.00 98.25 225 GLY A CA 1
ATOM 1699 C C . GLY A 1 225 ? 6.538 -2.316 14.069 1.00 98.25 225 GLY A C 1
ATOM 1700 O O . GLY A 1 225 ? 6.590 -3.526 14.327 1.00 98.25 225 GLY A O 1
ATOM 1701 N N . PHE A 1 226 ? 5.795 -1.840 13.069 1.00 98.81 226 PHE A N 1
ATOM 1702 C CA . PHE A 1 226 ? 4.961 -2.704 12.228 1.00 98.81 226 PHE A CA 1
ATOM 1703 C C . PHE A 1 226 ? 5.762 -3.681 11.359 1.00 98.81 226 PHE A C 1
ATOM 1705 O O . PHE A 1 226 ? 5.228 -4.723 11.001 1.00 98.81 226 PHE A O 1
ATOM 1712 N N . ALA A 1 227 ? 7.060 -3.448 11.135 1.00 98.38 227 ALA A N 1
ATOM 1713 C CA . ALA A 1 227 ? 7.933 -4.409 10.451 1.00 98.38 227 ALA A CA 1
ATOM 1714 C C . ALA A 1 227 ? 8.053 -5.760 11.189 1.00 98.38 227 ALA A C 1
ATOM 1716 O O . ALA A 1 227 ? 8.475 -6.755 10.613 1.00 98.38 227 ALA A O 1
ATOM 1717 N N . SER A 1 228 ? 7.681 -5.813 12.474 1.00 98.12 228 SER A N 1
ATOM 1718 C CA . SER A 1 228 ? 7.650 -7.050 13.271 1.00 98.12 228 SER A CA 1
ATOM 1719 C C . SER A 1 228 ? 6.301 -7.790 13.246 1.00 98.12 228 SER A C 1
ATOM 1721 O O . SER A 1 228 ? 6.110 -8.762 13.989 1.00 98.12 228 SER A O 1
ATOM 1723 N N . GLY A 1 229 ? 5.362 -7.324 12.420 1.00 98.56 229 GLY A N 1
ATOM 1724 C CA . GLY A 1 229 ? 3.970 -7.760 12.393 1.00 98.56 229 GLY A CA 1
ATOM 1725 C C . GLY A 1 229 ? 3.037 -6.807 13.144 1.00 98.56 229 GLY A C 1
ATOM 1726 O O . GLY A 1 229 ? 3.467 -5.885 13.846 1.00 98.56 229 GLY A O 1
ATOM 1727 N N . ALA A 1 230 ? 1.737 -7.059 13.019 1.00 98.75 230 ALA A N 1
ATOM 1728 C CA . ALA A 1 230 ? 0.678 -6.307 13.682 1.00 98.75 230 ALA A CA 1
ATOM 1729 C C . ALA A 1 230 ? -0.178 -7.211 14.570 1.00 98.75 230 ALA A C 1
ATOM 1731 O O . ALA A 1 230 ? -0.221 -8.426 14.407 1.00 98.75 230 ALA A O 1
ATOM 1732 N N . ILE A 1 231 ? -0.873 -6.603 15.521 1.00 98.69 231 ILE A N 1
ATOM 1733 C CA . ILE A 1 231 ? -1.976 -7.200 16.263 1.00 98.69 231 ILE A CA 1
ATOM 1734 C C . ILE A 1 231 ? -3.187 -6.307 16.023 1.00 98.69 231 ILE A C 1
ATOM 1736 O O . ILE A 1 231 ? -3.158 -5.123 16.370 1.00 98.69 231 ILE A O 1
ATOM 1740 N N . VAL A 1 232 ? -4.233 -6.884 15.436 1.00 98.56 232 VAL A N 1
ATOM 1741 C CA . VAL A 1 232 ? -5.514 -6.228 15.166 1.00 98.56 232 VAL A CA 1
ATOM 1742 C C . VAL A 1 232 ? -6.516 -6.685 16.215 1.00 98.56 232 VAL A C 1
ATOM 1744 O O . VAL A 1 232 ? -6.844 -7.866 16.298 1.00 98.56 232 VAL A O 1
ATOM 1747 N N . ALA A 1 233 ? -6.984 -5.755 17.043 1.00 98.31 233 ALA A N 1
ATOM 1748 C CA . ALA A 1 233 ? -7.984 -6.009 18.072 1.00 98.31 233 ALA A CA 1
ATOM 1749 C C . ALA A 1 233 ? -9.257 -5.217 17.762 1.00 98.31 233 ALA A C 1
ATOM 1751 O O . ALA A 1 233 ? -9.301 -4.004 17.969 1.00 98.31 233 ALA A O 1
ATOM 1752 N N . CYS A 1 234 ? -10.283 -5.907 17.267 1.00 97.81 234 CYS A N 1
ATOM 1753 C CA . CYS A 1 234 ? -11.581 -5.321 16.949 1.00 97.81 234 CYS A CA 1
ATOM 1754 C C . CYS A 1 234 ? -12.611 -5.566 18.069 1.00 97.81 234 CYS A C 1
ATOM 1756 O O . CYS A 1 234 ? -12.538 -6.584 18.765 1.00 97.81 234 CYS A O 1
ATOM 1758 N N . PRO A 1 235 ? -13.592 -4.666 18.262 1.00 95.94 235 PRO A N 1
ATOM 1759 C CA . PRO A 1 235 ? -14.631 -4.824 19.277 1.00 95.94 235 PRO A CA 1
ATOM 1760 C C . PRO A 1 235 ? -15.415 -6.131 19.101 1.00 95.94 235 PRO A C 1
ATOM 1762 O O . PRO A 1 235 ? -15.971 -6.390 18.040 1.00 95.94 235 PRO A O 1
ATOM 1765 N N . GLY A 1 236 ? -15.477 -6.944 20.158 1.00 94.31 236 GLY A N 1
ATOM 1766 C CA . GLY A 1 236 ? -16.211 -8.215 20.151 1.00 94.31 236 GLY A CA 1
ATOM 1767 C C . GLY A 1 236 ? -15.497 -9.383 19.461 1.00 94.31 236 GLY A C 1
ATOM 1768 O O . GLY A 1 236 ? -16.072 -10.465 19.407 1.00 94.31 236 GLY A O 1
ATOM 1769 N N . GLN A 1 237 ? -14.262 -9.192 18.985 1.00 93.69 237 GLN A N 1
ATOM 1770 C CA . GLN A 1 237 ? -13.465 -10.220 18.312 1.00 93.69 237 GLN A CA 1
ATOM 1771 C C . GLN A 1 237 ? -12.193 -10.548 19.099 1.00 93.69 237 GLN A C 1
ATOM 1773 O O . GLN A 1 237 ? -11.666 -9.720 19.848 1.00 93.69 237 GLN A O 1
ATOM 1778 N N . ALA A 1 238 ? -11.681 -11.766 18.927 1.00 94.44 238 ALA A N 1
ATOM 1779 C CA . ALA A 1 238 ? -10.363 -12.118 19.444 1.00 94.44 238 ALA A CA 1
ATOM 1780 C C . ALA A 1 238 ? -9.276 -11.348 18.667 1.00 94.44 238 ALA A C 1
ATOM 1782 O O . ALA A 1 238 ? -9.376 -11.250 17.443 1.00 94.44 238 ALA A O 1
ATOM 1783 N N . PRO A 1 239 ? -8.233 -10.813 19.332 1.00 96.69 239 PRO A N 1
ATOM 1784 C CA . PRO A 1 239 ? -7.129 -10.177 18.625 1.00 96.69 239 PRO A CA 1
ATOM 1785 C C . PRO A 1 239 ? -6.436 -11.155 17.674 1.00 96.69 239 PRO A C 1
ATOM 1787 O O . PRO A 1 239 ? -6.149 -12.286 18.067 1.00 96.69 239 PRO A O 1
ATOM 1790 N N . ARG A 1 240 ? -6.121 -10.700 16.461 1.00 96.88 240 ARG A N 1
ATOM 1791 C CA . ARG A 1 240 ? -5.382 -11.477 15.456 1.00 96.88 240 ARG A CA 1
ATOM 1792 C C . ARG A 1 240 ? -3.985 -10.914 15.286 1.00 96.88 240 ARG A C 1
ATOM 1794 O O . ARG A 1 240 ? -3.836 -9.700 15.115 1.00 96.88 240 ARG A O 1
ATOM 1801 N N . ARG A 1 241 ? -2.963 -11.766 15.316 1.00 98.00 241 ARG A N 1
ATOM 1802 C CA . ARG A 1 241 ? -1.624 -11.386 14.871 1.00 98.00 241 ARG A CA 1
ATOM 1803 C C . ARG A 1 241 ? -1.551 -11.507 13.355 1.00 98.00 241 ARG A C 1
ATOM 1805 O O . ARG A 1 241 ? -2.029 -12.485 12.800 1.00 98.00 241 ARG A O 1
ATOM 1812 N N . ILE A 1 242 ? -0.935 -10.524 12.713 1.00 98.31 242 ILE A N 1
ATOM 1813 C CA . ILE A 1 242 ? -0.707 -10.491 11.272 1.00 98.31 242 ILE A CA 1
ATOM 1814 C C . ILE A 1 242 ? 0.790 -10.412 11.014 1.00 98.31 242 ILE A C 1
ATOM 1816 O O . ILE A 1 242 ? 1.473 -9.536 11.556 1.00 98.31 242 ILE A O 1
ATOM 1820 N N . THR A 1 243 ? 1.289 -11.309 10.175 1.00 98.25 243 THR A N 1
ATOM 1821 C CA . THR A 1 243 ? 2.633 -11.231 9.596 1.00 98.25 243 THR A CA 1
ATOM 1822 C C . THR A 1 243 ? 2.546 -11.406 8.091 1.00 98.25 243 THR A C 1
ATOM 1824 O O . THR A 1 243 ? 1.703 -12.158 7.603 1.00 98.25 243 THR A O 1
ATOM 1827 N N . VAL A 1 244 ? 3.414 -10.701 7.375 1.00 98.38 244 VAL A N 1
ATOM 1828 C CA . VAL A 1 244 ? 3.452 -10.674 5.914 1.00 98.38 244 VAL A CA 1
ATOM 1829 C C . VAL A 1 244 ? 4.885 -10.944 5.480 1.00 98.38 244 VAL A C 1
ATOM 1831 O O . VAL A 1 244 ? 5.815 -10.430 6.102 1.00 98.38 244 VAL A O 1
ATOM 1834 N N . ASP A 1 245 ? 5.046 -11.772 4.457 1.00 97.81 245 ASP A N 1
ATOM 1835 C CA . ASP A 1 245 ? 6.327 -12.099 3.836 1.00 97.81 245 ASP A CA 1
ATOM 1836 C C . ASP A 1 245 ? 6.164 -12.048 2.317 1.00 97.81 245 ASP A C 1
ATOM 1838 O O . ASP A 1 245 ? 5.271 -12.700 1.772 1.00 97.81 245 ASP A O 1
ATOM 1842 N N . ASP A 1 246 ? 7.000 -11.257 1.648 1.00 97.44 246 ASP A N 1
ATOM 1843 C CA . ASP A 1 246 ? 6.997 -11.106 0.195 1.00 97.44 246 ASP A CA 1
ATOM 1844 C C . ASP A 1 246 ? 8.309 -11.628 -0.404 1.00 97.44 246 ASP A C 1
ATOM 1846 O O . ASP A 1 246 ? 9.347 -10.959 -0.406 1.00 97.44 246 ASP A O 1
ATOM 1850 N N . ASP A 1 247 ? 8.265 -12.853 -0.920 1.00 97.06 247 ASP A N 1
ATOM 1851 C CA . ASP A 1 247 ? 9.369 -13.472 -1.641 1.00 97.06 247 ASP A CA 1
ATOM 1852 C C . ASP A 1 247 ? 9.362 -13.008 -3.102 1.00 97.06 247 ASP A C 1
ATOM 1854 O O . ASP A 1 247 ? 8.859 -13.683 -4.010 1.00 97.06 247 ASP A O 1
ATOM 1858 N N . LEU A 1 248 ? 9.972 -11.842 -3.320 1.00 94.44 248 LEU A N 1
ATOM 1859 C CA . LEU A 1 248 ? 10.149 -11.221 -4.636 1.00 94.44 248 LEU A CA 1
ATOM 1860 C C . LEU A 1 248 ? 10.837 -12.133 -5.653 1.00 94.44 248 LEU A C 1
ATOM 1862 O O . LEU A 1 248 ? 10.549 -12.062 -6.847 1.00 94.44 248 LEU A O 1
ATOM 1866 N N . ALA A 1 249 ? 11.764 -12.985 -5.208 1.00 94.38 249 ALA A N 1
ATOM 1867 C CA . ALA A 1 249 ? 12.534 -13.830 -6.113 1.00 94.38 249 ALA A CA 1
ATOM 1868 C C . ALA A 1 249 ? 11.668 -14.938 -6.725 1.00 94.38 249 ALA A C 1
ATOM 1870 O O . ALA A 1 249 ? 11.859 -15.302 -7.890 1.00 94.38 249 ALA A O 1
ATOM 1871 N N . HIS A 1 250 ? 10.715 -15.456 -5.949 1.00 96.50 250 HIS A N 1
ATOM 1872 C CA . HIS A 1 250 ? 9.831 -16.542 -6.367 1.00 96.50 250 HIS A CA 1
ATOM 1873 C C . HIS A 1 250 ? 8.407 -16.088 -6.707 1.00 96.50 250 HIS A C 1
ATOM 1875 O O . HIS A 1 250 ? 7.628 -16.899 -7.209 1.00 96.50 250 HIS A O 1
ATOM 1881 N N . GLY A 1 251 ? 8.068 -14.817 -6.480 1.00 97.19 251 GLY A N 1
ATOM 1882 C CA . GLY A 1 251 ? 6.735 -14.284 -6.745 1.00 97.19 251 GLY A CA 1
ATOM 1883 C C . GLY A 1 251 ? 5.694 -14.851 -5.788 1.00 97.19 251 GLY A C 1
ATOM 1884 O O . GLY A 1 251 ? 4.641 -15.319 -6.229 1.00 97.19 251 GLY A O 1
ATOM 1885 N N . VAL A 1 252 ? 6.018 -14.899 -4.492 1.00 98.06 252 VAL A N 1
ATOM 1886 C CA . VAL A 1 252 ? 5.152 -15.487 -3.463 1.00 98.06 252 VAL A CA 1
ATOM 1887 C C . VAL A 1 252 ? 4.942 -14.502 -2.323 1.00 98.06 252 VAL A C 1
ATOM 1889 O O . VAL A 1 252 ? 5.878 -14.173 -1.607 1.00 98.06 252 VAL A O 1
ATOM 1892 N N . LEU A 1 253 ? 3.693 -14.097 -2.115 1.00 98.25 253 LEU A N 1
ATOM 1893 C CA . LEU A 1 253 ? 3.268 -13.274 -0.987 1.00 98.25 253 LEU A CA 1
ATOM 1894 C C . LEU A 1 253 ? 2.498 -14.149 0.006 1.00 98.25 253 LEU A C 1
ATOM 1896 O O . LEU A 1 253 ? 1.484 -14.756 -0.346 1.00 98.25 253 LEU A O 1
ATOM 1900 N N . THR A 1 254 ? 2.973 -14.221 1.246 1.00 98.19 254 THR A N 1
ATOM 1901 C CA . THR A 1 254 ? 2.354 -14.999 2.326 1.00 98.19 254 THR A CA 1
ATOM 1902 C C . THR A 1 254 ? 1.844 -14.077 3.422 1.00 98.19 254 THR A C 1
ATOM 1904 O O . THR A 1 254 ? 2.563 -13.199 3.890 1.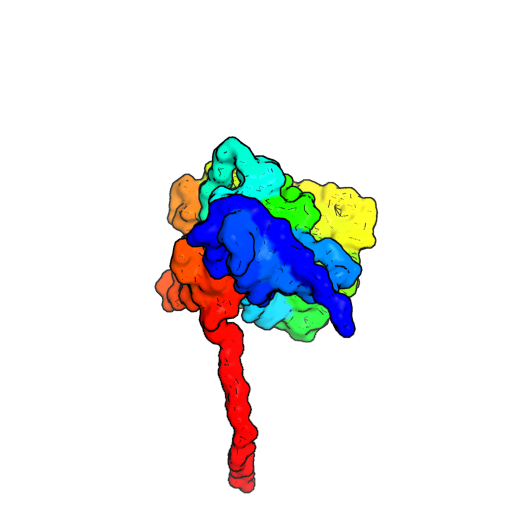00 98.19 254 THR A O 1
ATOM 1907 N N . VAL A 1 255 ? 0.607 -14.307 3.861 1.00 98.06 255 VAL A N 1
ATOM 1908 C CA . VAL A 1 255 ? -0.037 -13.562 4.948 1.00 98.06 255 VAL A CA 1
ATOM 1909 C C . VAL A 1 255 ? -0.560 -14.550 5.979 1.00 98.06 255 VAL A C 1
ATOM 1911 O O . VAL A 1 255 ? -1.392 -15.401 5.672 1.00 98.06 255 VAL A O 1
ATOM 1914 N N . ASP A 1 256 ? -0.089 -14.426 7.212 1.00 97.81 256 ASP A N 1
ATOM 1915 C CA . ASP A 1 256 ? -0.494 -15.267 8.337 1.00 97.81 256 ASP A CA 1
ATOM 1916 C C . ASP A 1 256 ? -1.326 -14.447 9.330 1.00 97.81 256 ASP A C 1
ATOM 1918 O O . ASP A 1 256 ? -0.861 -13.410 9.800 1.00 97.81 256 ASP A O 1
ATOM 1922 N N . THR A 1 257 ? -2.535 -14.916 9.669 1.00 93.81 257 THR A N 1
ATOM 1923 C CA . THR A 1 257 ? -3.484 -14.257 10.600 1.00 93.81 257 THR A CA 1
ATOM 1924 C C . THR A 1 257 ? -3.749 -15.063 11.888 1.00 93.81 257 THR A C 1
ATOM 1926 O O . THR A 1 257 ? -4.863 -15.055 12.419 1.00 93.81 257 THR A O 1
ATOM 1929 N N . ASP A 1 258 ? -2.754 -15.827 12.360 1.00 85.75 258 ASP A N 1
ATOM 1930 C CA . ASP A 1 258 ? -2.817 -16.918 13.363 1.00 85.75 258 ASP A CA 1
ATOM 1931 C C . ASP A 1 258 ? -3.726 -18.105 12.982 1.00 85.75 258 ASP A C 1
ATOM 1933 O O . ASP A 1 258 ? -3.360 -19.263 13.180 1.00 85.75 258 ASP A O 1
ATOM 1937 N N . ALA A 1 259 ? -4.915 -17.835 12.444 1.00 82.25 259 ALA A N 1
ATOM 1938 C CA . ALA A 1 259 ? -5.917 -18.837 12.089 1.00 82.25 259 ALA A CA 1
ATOM 1939 C C . ALA A 1 259 ? -5.796 -19.325 10.639 1.00 82.25 259 ALA A C 1
ATOM 1941 O O . ALA A 1 259 ? -6.174 -20.456 10.332 1.00 82.25 259 ALA A O 1
ATOM 1942 N N . ILE A 1 260 ? -5.326 -18.458 9.740 1.00 92.88 260 ILE A N 1
ATOM 1943 C CA . ILE A 1 260 ? -5.305 -18.694 8.296 1.00 92.88 260 ILE A CA 1
ATOM 1944 C C . ILE A 1 260 ? -3.953 -18.249 7.748 1.00 92.88 260 ILE A C 1
ATOM 1946 O O . ILE A 1 260 ? -3.473 -17.166 8.086 1.00 92.88 260 ILE A O 1
ATOM 1950 N N . ARG A 1 261 ? -3.390 -19.081 6.869 1.00 96.56 261 ARG A N 1
ATOM 1951 C CA . ARG A 1 261 ? -2.286 -18.722 5.979 1.00 96.56 261 ARG A CA 1
ATOM 1952 C C . ARG A 1 261 ? -2.840 -18.509 4.575 1.00 96.56 261 ARG A C 1
ATOM 1954 O O . ARG A 1 261 ? -3.306 -19.463 3.953 1.00 96.56 261 ARG A O 1
ATOM 1961 N N . GLU A 1 262 ? -2.805 -17.273 4.094 1.00 96.25 262 GLU A N 1
ATOM 1962 C CA . GLU A 1 262 ? -3.091 -16.926 2.701 1.00 96.25 262 GLU A CA 1
ATOM 1963 C C . GLU A 1 262 ? -1.766 -16.919 1.919 1.00 96.25 262 GLU A C 1
ATOM 1965 O O . GLU A 1 262 ? -0.777 -16.347 2.376 1.00 96.25 262 GLU A O 1
ATOM 1970 N N . THR A 1 263 ? -1.733 -17.562 0.750 1.00 96.81 263 THR A N 1
ATOM 1971 C CA . THR A 1 263 ? -0.562 -17.568 -0.140 1.00 96.81 263 THR A CA 1
ATOM 1972 C C . THR A 1 263 ? -0.992 -17.128 -1.530 1.00 96.81 263 THR A C 1
ATOM 1974 O O . THR A 1 263 ? -1.833 -17.767 -2.165 1.00 96.81 263 THR A O 1
ATOM 1977 N N . PHE A 1 264 ? -0.395 -16.040 -1.998 1.00 97.00 264 PHE A N 1
ATOM 1978 C CA . PHE A 1 264 ? -0.629 -15.446 -3.303 1.00 97.00 264 PHE A CA 1
ATOM 1979 C C . PHE A 1 264 ? 0.595 -15.684 -4.177 1.00 97.00 264 PHE A C 1
ATOM 1981 O O . PHE A 1 264 ? 1.719 -15.380 -3.783 1.00 97.00 264 PHE A O 1
ATOM 1988 N N . HIS A 1 265 ? 0.371 -16.213 -5.374 1.00 97.50 265 HIS A N 1
ATOM 1989 C CA . HIS A 1 265 ? 1.422 -16.332 -6.378 1.00 97.50 265 HIS A CA 1
ATOM 1990 C C . HIS A 1 265 ? 1.254 -15.211 -7.390 1.00 97.50 265 HIS A C 1
ATOM 1992 O O . HIS A 1 265 ? 0.139 -14.979 -7.859 1.00 97.50 265 HIS A O 1
ATOM 1998 N N . TYR A 1 266 ? 2.338 -14.552 -7.775 1.00 96.25 266 TYR A N 1
ATOM 1999 C CA . TYR A 1 266 ? 2.334 -13.467 -8.751 1.00 96.25 266 TYR A CA 1
ATOM 2000 C C . TYR A 1 266 ? 3.545 -13.564 -9.685 1.00 96.25 266 TYR A C 1
ATOM 2002 O O . TYR A 1 266 ? 4.493 -14.300 -9.434 1.00 96.25 266 TYR A O 1
ATOM 2010 N N . ASP A 1 267 ? 3.487 -12.864 -10.814 1.00 94.25 267 ASP A N 1
ATOM 2011 C CA . ASP A 1 267 ? 4.618 -12.717 -11.728 1.00 94.25 267 ASP A CA 1
ATOM 2012 C C . ASP A 1 267 ? 5.586 -11.650 -11.176 1.00 94.25 267 ASP A C 1
ATOM 2014 O O . ASP A 1 267 ? 5.202 -10.477 -11.149 1.00 94.25 267 ASP A O 1
ATOM 2018 N N . PRO A 1 268 ? 6.830 -12.000 -10.785 1.00 93.19 268 PRO A N 1
ATOM 2019 C CA . PRO A 1 268 ? 7.778 -11.058 -10.180 1.00 93.19 268 PRO A CA 1
ATOM 2020 C C . PRO A 1 268 ? 8.095 -9.823 -11.020 1.00 93.19 268 PRO A C 1
ATOM 2022 O O . PRO A 1 268 ? 8.521 -8.801 -10.489 1.00 93.19 268 PRO A O 1
ATOM 2025 N N . ASP A 1 269 ? 7.927 -9.903 -12.344 1.00 90.81 269 ASP A N 1
ATOM 2026 C CA . ASP A 1 269 ? 8.269 -8.786 -13.214 1.00 90.81 269 ASP A CA 1
ATOM 2027 C C . ASP A 1 269 ? 7.146 -7.768 -13.380 1.00 90.81 269 ASP A C 1
ATOM 2029 O O . ASP A 1 269 ? 7.438 -6.634 -13.761 1.00 90.81 269 ASP A O 1
ATOM 2033 N N . THR A 1 270 ? 5.898 -8.168 -13.114 1.00 90.38 270 THR A N 1
ATOM 2034 C CA . THR A 1 270 ? 4.695 -7.347 -13.348 1.00 90.38 270 THR A CA 1
ATOM 2035 C C . THR A 1 270 ? 3.822 -7.169 -12.106 1.00 90.38 270 THR A C 1
ATOM 2037 O O . THR A 1 270 ? 2.924 -6.335 -12.109 1.00 90.38 270 THR A O 1
ATOM 2040 N N . GLY A 1 271 ? 4.022 -7.971 -11.055 1.00 92.75 271 GLY A N 1
ATOM 2041 C CA . GLY A 1 271 ? 3.121 -8.046 -9.902 1.00 92.75 271 GLY A CA 1
ATOM 2042 C C . GLY A 1 271 ? 1.769 -8.691 -10.228 1.00 92.75 271 GLY A C 1
ATOM 2043 O O . GLY A 1 271 ? 0.878 -8.735 -9.389 1.00 92.75 271 GLY A O 1
ATOM 2044 N N . ARG A 1 272 ? 1.561 -9.203 -11.448 1.00 92.69 272 ARG A N 1
ATOM 2045 C CA . ARG A 1 272 ? 0.270 -9.780 -11.831 1.00 92.69 272 ARG A CA 1
ATOM 2046 C C . ARG A 1 272 ? 0.018 -11.070 -11.058 1.00 92.69 272 ARG A C 1
ATOM 2048 O O . ARG A 1 272 ? 0.785 -12.022 -11.191 1.00 92.69 272 ARG A O 1
ATOM 2055 N N . LEU A 1 273 ? -1.098 -11.131 -10.336 1.00 93.62 273 LEU A N 1
ATOM 2056 C CA . LEU A 1 273 ? -1.536 -12.336 -9.636 1.00 93.62 273 LEU A CA 1
ATOM 2057 C C . LEU A 1 273 ? -1.700 -13.516 -10.617 1.00 93.62 273 LEU A C 1
ATOM 2059 O O . LEU A 1 273 ? -2.306 -13.386 -11.683 1.00 93.62 273 LEU A O 1
ATOM 2063 N N . THR A 1 274 ? -1.147 -14.670 -10.251 1.00 93.81 274 THR A N 1
ATOM 2064 C CA . THR A 1 274 ? -1.202 -15.938 -10.997 1.00 93.81 274 THR A CA 1
ATOM 2065 C C . THR A 1 274 ? -1.940 -17.040 -10.238 1.00 93.81 274 THR A C 1
ATOM 2067 O O . THR A 1 274 ? -2.416 -17.992 -10.860 1.00 93.81 274 THR A O 1
ATOM 2070 N N . SER A 1 275 ? -2.089 -16.914 -8.915 1.00 89.50 275 SER A N 1
ATOM 2071 C CA . SER A 1 275 ? -2.999 -17.760 -8.139 1.00 89.50 275 SER A CA 1
ATOM 2072 C C . SER A 1 275 ? -4.469 -17.465 -8.485 1.00 89.50 275 SER A C 1
ATOM 2074 O O . SER A 1 275 ? -4.791 -16.331 -8.849 1.00 89.50 275 SER A O 1
ATOM 2076 N N . PRO A 1 276 ? -5.385 -18.444 -8.353 1.00 81.81 276 PRO A N 1
ATOM 2077 C CA . PRO A 1 276 ? -6.809 -18.230 -8.608 1.00 81.81 276 PRO A CA 1
ATOM 2078 C C . PRO A 1 276 ? -7.396 -17.112 -7.735 1.00 81.81 276 PRO A C 1
ATOM 2080 O O . PRO A 1 276 ? -7.257 -17.147 -6.515 1.00 81.81 276 PRO A O 1
ATOM 2083 N N . SER A 1 277 ? -8.078 -16.152 -8.360 1.00 76.06 277 SER A N 1
ATOM 2084 C CA . SER A 1 277 ? -8.774 -15.044 -7.685 1.00 76.06 277 SER A CA 1
ATOM 2085 C C . SER A 1 277 ? -10.289 -15.226 -7.610 1.00 76.06 277 SER A C 1
ATOM 2087 O O . SER A 1 277 ? -10.946 -14.562 -6.818 1.00 76.06 277 SER A O 1
ATOM 2089 N N . ASP A 1 278 ? -10.845 -16.124 -8.425 1.00 70.81 278 ASP A N 1
ATOM 2090 C CA . ASP A 1 278 ? -12.280 -16.355 -8.550 1.00 70.81 278 ASP A CA 1
ATOM 2091 C C . ASP A 1 278 ? -12.606 -17.841 -8.426 1.00 70.81 278 ASP A C 1
ATOM 2093 O O . ASP A 1 278 ? -11.872 -18.711 -8.909 1.00 70.81 278 ASP A O 1
ATOM 2097 N N . VAL A 1 279 ? -13.767 -18.137 -7.839 1.00 67.62 279 VAL A N 1
ATOM 2098 C CA . VAL A 1 279 ? -14.354 -19.475 -7.938 1.00 67.62 279 VAL A CA 1
ATOM 2099 C C . VAL A 1 279 ? -14.717 -19.713 -9.409 1.00 67.62 279 VAL A C 1
ATOM 2101 O O . VAL A 1 279 ? -15.400 -18.871 -10.004 1.00 67.62 279 VAL A O 1
ATOM 2104 N N . PRO A 1 280 ? -14.310 -20.842 -10.021 1.00 67.12 280 PRO A N 1
ATOM 2105 C CA . PRO A 1 280 ? -14.761 -21.190 -11.359 1.00 67.12 280 PRO A CA 1
ATOM 2106 C C . PRO A 1 280 ? -16.287 -21.128 -11.417 1.00 67.12 280 PRO A C 1
ATOM 2108 O O . PRO A 1 280 ? -16.965 -21.738 -10.587 1.00 67.12 280 PRO A O 1
ATOM 2111 N N . ARG A 1 281 ? -16.843 -20.382 -12.381 1.00 65.50 281 ARG A N 1
ATOM 2112 C CA . ARG A 1 281 ? -18.300 -20.328 -12.531 1.00 65.50 281 ARG A CA 1
ATOM 2113 C C . ARG A 1 281 ? -18.796 -21.755 -12.763 1.00 65.50 281 ARG A C 1
ATOM 2115 O O . ARG A 1 281 ? -18.255 -22.423 -13.651 1.00 65.50 281 ARG A O 1
ATOM 2122 N N . PRO A 1 282 ? -19.796 -22.235 -12.003 1.00 64.56 282 PRO A N 1
ATOM 2123 C CA . PRO A 1 282 ? -20.383 -23.525 -12.303 1.00 64.56 282 PRO A CA 1
ATOM 2124 C C . PRO A 1 282 ? -20.896 -23.499 -13.746 1.00 64.56 282 PRO A C 1
ATOM 2126 O O . PRO A 1 282 ? -21.403 -22.477 -14.221 1.00 64.56 282 PRO A O 1
ATOM 2129 N N . GLY A 1 283 ? -20.753 -24.620 -14.454 1.00 67.25 283 GLY A N 1
ATOM 2130 C CA . GLY A 1 283 ? -21.456 -24.811 -15.720 1.00 67.25 283 GLY A CA 1
ATOM 2131 C C . GLY A 1 283 ? -22.972 -24.648 -15.526 1.00 67.25 283 GLY A C 1
ATOM 2132 O O . GLY A 1 283 ? -23.446 -24.651 -14.385 1.00 67.25 283 GLY A O 1
ATOM 2133 N N . PRO A 1 284 ? -23.754 -24.499 -16.610 1.00 57.53 284 PRO A N 1
ATOM 2134 C CA . PRO A 1 284 ? -25.205 -24.395 -16.505 1.00 57.53 284 PRO A CA 1
ATOM 2135 C C . PRO A 1 284 ? -25.747 -25.551 -15.656 1.00 57.53 284 PRO A C 1
ATOM 2137 O O . PRO A 1 284 ? -25.526 -26.722 -15.965 1.00 57.53 284 PRO A O 1
ATOM 2140 N N . SER A 1 285 ? -26.411 -25.210 -14.552 1.00 62.94 285 SER A N 1
ATOM 2141 C CA . SER A 1 285 ? -27.033 -26.202 -13.684 1.00 62.94 285 SER A CA 1
ATOM 2142 C C . SER A 1 285 ? -28.232 -26.810 -14.406 1.00 62.94 285 SER A C 1
ATOM 2144 O O . SER A 1 285 ? -29.115 -26.088 -14.864 1.00 62.94 285 SER A O 1
ATOM 2146 N N . VAL A 1 286 ? -28.273 -28.139 -14.485 1.00 59.09 286 VAL A N 1
ATOM 2147 C CA . VAL A 1 286 ? -29.440 -28.925 -14.928 1.00 59.09 286 VAL A CA 1
ATOM 2148 C C . VAL A 1 286 ? -30.424 -29.183 -13.781 1.00 59.09 286 VAL A C 1
ATOM 2150 O O . VAL A 1 286 ? -31.293 -30.038 -13.903 1.00 59.09 286 VAL A O 1
ATOM 2153 N N . PHE A 1 287 ? -30.308 -28.462 -12.660 1.00 56.25 287 PHE A N 1
ATOM 2154 C CA . PHE A 1 287 ? -31.240 -28.604 -11.546 1.00 56.25 287 PHE A CA 1
ATOM 2155 C C . PHE A 1 287 ? -32.618 -28.043 -11.923 1.00 56.25 287 PHE A C 1
ATOM 2157 O O . PHE A 1 287 ? -32.931 -26.874 -11.706 1.00 56.25 287 PHE A O 1
ATOM 2164 N N . THR A 1 288 ? -33.448 -28.902 -12.503 1.00 54.28 288 THR A N 1
ATOM 2165 C CA . THR A 1 288 ? -34.899 -28.774 -12.492 1.00 54.28 288 THR A CA 1
ATOM 2166 C C . THR A 1 288 ? -35.342 -29.218 -11.105 1.00 54.28 288 THR A C 1
ATOM 2168 O O . THR A 1 288 ? -35.322 -30.409 -10.813 1.00 54.28 288 THR A O 1
ATOM 2171 N N . GLY A 1 289 ? -35.634 -28.275 -10.209 1.00 47.09 289 GLY A N 1
ATOM 2172 C CA . GLY A 1 289 ? -36.224 -28.630 -8.921 1.00 47.09 289 GLY A CA 1
ATOM 2173 C C . GLY A 1 289 ? -37.515 -29.413 -9.160 1.00 47.09 289 GLY A C 1
ATOM 2174 O O . GLY A 1 289 ? -38.388 -28.936 -9.886 1.00 47.09 289 GLY A O 1
ATOM 2175 N N . ASP A 1 290 ? -37.602 -30.616 -8.600 1.00 51.62 290 ASP A N 1
ATOM 2176 C CA . ASP A 1 290 ? -38.837 -31.390 -8.595 1.00 51.62 290 ASP A CA 1
ATOM 2177 C C . ASP A 1 290 ? -39.851 -30.691 -7.676 1.00 51.62 290 ASP A C 1
ATOM 2179 O O . ASP A 1 290 ? -39.590 -30.558 -6.483 1.00 51.62 290 ASP A O 1
ATOM 2183 N N . GLY A 1 291 ? -40.967 -30.249 -8.273 1.00 47.28 291 GLY A N 1
ATOM 2184 C CA . GLY A 1 291 ? -42.320 -30.163 -7.691 1.00 47.28 291 GLY A CA 1
ATOM 2185 C C . GLY A 1 291 ? -42.511 -29.481 -6.343 1.00 47.28 291 GLY A C 1
ATOM 2186 O O . GLY A 1 291 ? -42.329 -30.168 -5.317 1.00 47.28 291 GLY A O 1
#

Foldseek 3Di:
DDKDKDKDADPVVPDPFDDQQQDTWDWDDDPRIIITTDDDDPDPSLNLLFAWAWADDQQEIETEGQQDLVQADDPLPDDDDLLLLNLLLQQVLVLVVVQCVVQVLSVVCNVVVLAHWYKYWFHRNCRNVPDSPDGWIWTWRQGPVNAQIWIWTFHADSLSATAWIWIDGPPDPDDIDIGGAPGKDFHAGPVRDGRKIWHQHPRRWIWIHGPPDGTWTWWDPDRSTCSNWIWTHDPPDDIWTWGWDAPLVQQWIWIPRVVDIDIWHADSSHNYTPPDNDDPDDDPDPDPDDD

Radius of gyration: 21.36 Å; chains: 1; bounding box: 67×54×60 Å